Protein AF-0000000078791418 (afdb_homodimer)

pLDDT: mean 89.7, std 8.84, range [39.44, 98.06]

InterPro domains:
  IPR001647 DNA-binding HTH domain, TetR-type [PF00440] (14-51)
  IPR001647 DNA-binding HTH domain, TetR-type [PS50977] (7-67)
  IPR009057 Homedomain-like superfamily [SSF46689] (5-74)

Nearest PDB structures (foldseek):
  1zk8-assembly1_B  TM=8.607E-01  e=2.781E-08  Bacillus cereus ATCC 14579
  3vpr-assembly2_C  TM=7.404E-01  e=6.548E-05  Thermus thermophilus HB8
  3vpr-assembly2_D  TM=7.539E-01  e=1.212E-04  Thermus thermophilus HB8
  2np5-assembly1_A  TM=7.814E-01  e=2.757E-03  Rhodococcus jostii RHA1
  5efy-assembly1_A  TM=4.091E-01  e=1.445E-02  Streptomyces coelicolor A3(2)

Structure (mmCIF, N/CA/C/O backbone):
data_AF-0000000078791418-model_v1
#
loop_
_entity.id
_entity.type
_entity.pdbx_description
1 polymer 'Transcriptional regulator, TetR family'
#
loop_
_atom_site.group_PDB
_atom_site.id
_atom_site.type_symbol
_atom_site.label_atom_id
_atom_site.label_alt_id
_atom_site.label_comp_id
_atom_site.label_asym_id
_atom_site.label_entity_id
_atom_site.label_seq_id
_atom_site.pdbx_PDB_ins_code
_atom_site.Cartn_x
_atom_site.Cartn_y
_atom_site.Cartn_z
_atom_site.occupancy
_atom_site.B_iso_or_equiv
_atom_site.auth_seq_id
_atom_site.auth_comp_id
_atom_site.auth_asym_id
_atom_site.auth_atom_id
_atom_site.pdbx_PDB_model_num
ATOM 1 N N . MET A 1 1 ? 33.281 25.406 5.227 1 39.44 1 MET A N 1
ATOM 2 C CA . MET A 1 1 ? 32.781 25.219 6.586 1 39.44 1 MET A CA 1
ATOM 3 C C . MET A 1 1 ? 31.297 24.875 6.582 1 39.44 1 MET A C 1
ATOM 5 O O . MET A 1 1 ? 30.766 24.375 7.574 1 39.44 1 MET A O 1
ATOM 9 N N . THR A 1 2 ? 30.5 25.469 5.555 1 49.88 2 THR A N 1
ATOM 10 C CA . THR A 1 2 ? 29.047 25.562 5.438 1 49.88 2 THR A CA 1
ATOM 11 C C . THR A 1 2 ? 28.453 24.219 5.035 1 49.88 2 THR A C 1
ATOM 13 O O . THR A 1 2 ? 27.359 23.844 5.484 1 49.88 2 THR A O 1
ATOM 16 N N . THR A 1 3 ? 29.281 23.5 4.348 1 51.06 3 THR A N 1
ATOM 17 C CA . THR A 1 3 ? 28.75 22.312 3.703 1 51.06 3 THR A CA 1
ATOM 18 C C . THR A 1 3 ? 28.594 21.172 4.711 1 51.06 3 THR A C 1
ATOM 20 O O . THR A 1 3 ? 27.594 20.438 4.688 1 51.06 3 THR A O 1
ATOM 23 N N . LYS A 1 4 ? 29.688 21.094 5.504 1 53.28 4 LYS A N 1
ATOM 24 C CA . LYS A 1 4 ? 29.703 19.984 6.457 1 53.28 4 LYS A CA 1
ATOM 25 C C . LYS A 1 4 ? 28.688 20.219 7.574 1 53.28 4 LYS A C 1
ATOM 27 O O . LYS A 1 4 ? 27.969 19.281 7.965 1 53.28 4 LYS A O 1
ATOM 32 N N . HIS A 1 5 ? 28.656 21.453 8.094 1 53.84 5 HIS A N 1
ATOM 33 C CA . HIS A 1 5 ? 27.734 21.766 9.172 1 53.84 5 HIS A CA 1
ATOM 34 C C . HIS A 1 5 ? 26.281 21.625 8.719 1 53.84 5 HIS A C 1
ATOM 36 O O . HIS A 1 5 ? 25.453 21.094 9.453 1 53.84 5 HIS A O 1
ATOM 42 N N . GLN A 1 6 ? 26.141 21.969 7.41 1 62.97 6 GLN A N 1
ATOM 43 C CA . GLN A 1 6 ? 24.797 21.875 6.852 1 62.97 6 GLN A CA 1
ATOM 44 C C . GLN A 1 6 ? 24.328 20.422 6.742 1 62.97 6 GLN A C 1
ATOM 46 O O . GLN A 1 6 ? 23.188 20.109 7.043 1 62.97 6 GLN A O 1
ATOM 51 N N . ILE A 1 7 ? 25.297 19.625 6.465 1 65.62 7 ILE A N 1
ATOM 52 C CA . ILE A 1 7 ? 24.984 18.219 6.266 1 65.62 7 ILE A CA 1
ATOM 53 C C . ILE A 1 7 ? 24.688 17.562 7.613 1 65.62 7 ILE A C 1
ATOM 55 O O . ILE A 1 7 ? 23.75 16.766 7.742 1 65.62 7 ILE A O 1
ATOM 59 N N . LEU A 1 8 ? 25.484 17.953 8.492 1 68.31 8 LEU A N 1
ATOM 60 C CA . LEU A 1 8 ? 25.281 17.422 9.836 1 68.31 8 LEU A CA 1
ATOM 61 C C . LEU A 1 8 ? 23.922 17.844 10.383 1 68.31 8 LEU A C 1
ATOM 63 O O . LEU A 1 8 ? 23.203 17.031 10.969 1 68.31 8 LEU A O 1
ATOM 67 N N . HIS A 1 9 ? 23.562 19 9.898 1 83.12 9 HIS A N 1
ATOM 68 C CA . HIS A 1 9 ? 22.297 19.516 10.422 1 83.12 9 HIS A CA 1
ATOM 69 C C . HIS A 1 9 ? 21.109 18.906 9.68 1 83.12 9 HIS A C 1
ATOM 71 O O . HIS A 1 9 ? 20.094 18.578 10.289 1 83.12 9 HIS A O 1
ATOM 77 N N . ARG A 1 10 ? 21.422 18.672 8.445 1 90.62 10 ARG A N 1
ATOM 78 C CA . ARG A 1 10 ? 20.359 18.016 7.695 1 90.62 10 ARG A CA 1
ATOM 79 C C . ARG A 1 10 ? 20.078 16.625 8.25 1 90.62 10 ARG A C 1
ATOM 81 O O . ARG A 1 10 ? 18.922 16.219 8.375 1 90.62 10 ARG A O 1
ATOM 88 N N . GLU A 1 11 ? 21.156 16.031 8.625 1 93.19 11 GLU A N 1
ATOM 89 C CA . GLU A 1 11 ? 21.047 14.672 9.172 1 93.19 11 GLU A CA 1
ATOM 90 C C . GLU A 1 11 ? 20.312 14.68 10.508 1 93.19 11 GLU A C 1
ATOM 92 O O . GLU A 1 11 ? 19.578 13.734 10.828 1 93.19 11 GLU A O 1
ATOM 97 N N . ILE A 1 12 ? 20.516 15.688 11.203 1 93.44 12 ILE A N 1
ATOM 98 C CA . ILE A 1 12 ? 19.828 15.82 12.484 1 93.44 12 ILE A CA 1
ATOM 99 C C . ILE A 1 12 ? 18.328 15.992 12.266 1 93.44 12 ILE A C 1
ATOM 101 O O . ILE A 1 12 ? 17.516 15.383 12.969 1 93.44 12 ILE A O 1
ATOM 105 N N . VAL A 1 13 ? 18.016 16.766 11.297 1 94.44 13 VAL A N 1
ATOM 106 C CA . VAL A 1 13 ? 16.625 16.984 10.945 1 94.44 13 VAL A CA 1
ATOM 107 C C . VAL A 1 13 ? 16 15.68 10.461 1 94.44 13 VAL A C 1
ATOM 109 O O . VAL A 1 13 ? 14.883 15.328 10.859 1 94.44 13 VAL A O 1
ATOM 112 N N . LEU A 1 14 ? 16.734 14.969 9.695 1 95.06 14 LEU A N 1
ATOM 113 C CA . LEU A 1 14 ? 16.25 13.711 9.148 1 95.06 14 LEU A CA 1
ATOM 114 C C . LEU A 1 14 ? 16.047 12.68 10.258 1 95.06 14 LEU A C 1
ATOM 116 O O . LEU A 1 14 ? 15.094 11.906 10.234 1 95.06 14 LEU A O 1
ATOM 120 N N . ASP A 1 15 ? 16.953 12.703 11.188 1 95.44 15 ASP A N 1
ATOM 121 C CA . ASP A 1 15 ? 16.844 11.789 12.328 1 95.44 15 ASP A CA 1
ATOM 122 C C . ASP A 1 15 ? 15.57 12.078 13.133 1 95.44 15 ASP A C 1
ATOM 124 O O . ASP A 1 15 ? 14.875 11.156 13.555 1 95.44 15 ASP A O 1
ATOM 128 N N . ALA A 1 16 ? 15.328 13.297 13.32 1 95.25 16 ALA A N 1
ATOM 129 C CA . ALA A 1 16 ? 14.109 13.695 14.016 1 95.25 16 ALA A CA 1
ATOM 130 C C . ALA A 1 16 ? 12.867 13.297 13.227 1 95.25 16 ALA A C 1
ATOM 132 O O . ALA A 1 16 ? 11.883 12.828 13.805 1 95.25 16 ALA A O 1
ATOM 133 N N . ALA A 1 17 ? 12.945 13.523 11.914 1 95.88 17 ALA A N 1
ATOM 134 C CA . ALA A 1 17 ? 11.836 13.148 11.047 1 95.88 17 ALA A CA 1
ATOM 135 C C . ALA A 1 17 ? 11.562 11.648 11.125 1 95.88 17 ALA A C 1
ATOM 137 O O . ALA A 1 17 ? 10.414 11.227 11.242 1 95.88 17 ALA A O 1
ATOM 138 N N . ARG A 1 18 ? 12.586 10.859 11.078 1 94.38 18 ARG A N 1
ATOM 139 C CA . ARG A 1 18 ? 12.469 9.414 11.18 1 94.38 18 ARG A CA 1
ATOM 140 C C . ARG A 1 18 ? 11.797 9.008 12.492 1 94.38 18 ARG A C 1
ATOM 142 O O . ARG A 1 18 ? 10.938 8.125 12.508 1 94.38 18 ARG A O 1
ATOM 149 N N . THR A 1 19 ? 12.211 9.633 13.531 1 93.56 19 THR A N 1
ATOM 150 C CA . THR A 1 19 ? 11.656 9.344 14.852 1 93.56 19 THR A CA 1
ATOM 151 C C . THR A 1 19 ? 10.164 9.641 14.898 1 93.56 19 THR A C 1
ATOM 153 O O . THR A 1 19 ? 9.375 8.836 15.398 1 93.56 19 THR A O 1
ATOM 156 N N . ILE A 1 20 ? 9.805 10.758 14.352 1 93.81 20 ILE A N 1
ATOM 157 C CA . ILE A 1 20 ? 8.406 11.164 14.344 1 93.81 20 ILE A CA 1
ATOM 158 C C . ILE A 1 20 ? 7.578 10.156 13.547 1 93.81 20 ILE A C 1
ATOM 160 O O . ILE A 1 20 ? 6.535 9.688 14.008 1 93.81 20 ILE A O 1
ATOM 164 N N . VAL A 1 21 ? 8.07 9.766 12.398 1 91.38 21 VAL A N 1
ATOM 165 C CA . VAL A 1 21 ? 7.328 8.867 11.531 1 91.38 21 VAL A CA 1
ATOM 166 C C . VAL A 1 21 ? 7.246 7.477 12.156 1 91.38 21 VAL A C 1
ATOM 168 O O . VAL A 1 21 ? 6.195 6.836 12.133 1 91.38 21 VAL A O 1
ATOM 171 N N . ALA A 1 22 ? 8.336 7.086 12.758 1 88.5 22 ALA A N 1
ATOM 172 C CA . ALA A 1 22 ? 8.375 5.766 13.375 1 88.5 22 ALA A CA 1
ATOM 173 C C . ALA A 1 22 ? 7.41 5.676 14.555 1 88.5 22 ALA A C 1
ATOM 175 O O . ALA A 1 22 ? 6.777 4.641 14.766 1 88.5 22 ALA A O 1
ATOM 176 N N . GLN A 1 23 ? 7.199 6.762 15.25 1 87.06 23 GLN A N 1
ATOM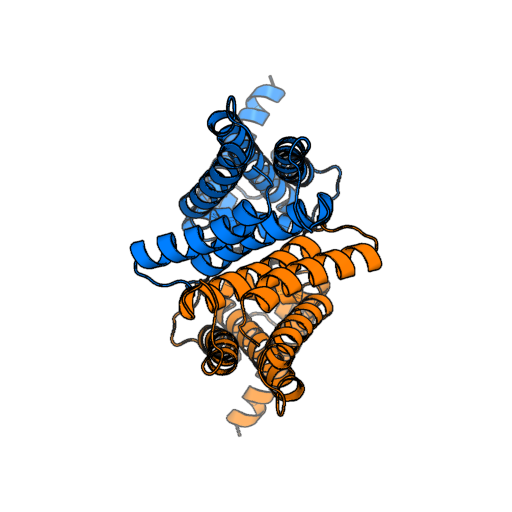 177 C CA . GLN A 1 23 ? 6.414 6.75 16.484 1 87.06 23 GLN A CA 1
ATOM 178 C C . GLN A 1 23 ? 4.953 7.102 16.203 1 87.06 23 GLN A C 1
ATOM 180 O O . GLN A 1 23 ? 4.043 6.473 16.75 1 87.06 23 GLN A O 1
ATOM 185 N N . ASP A 1 24 ? 4.793 8.125 15.281 1 84.19 24 ASP A N 1
ATOM 186 C CA . ASP A 1 24 ? 3.459 8.711 15.18 1 84.19 24 ASP A CA 1
ATOM 187 C C . ASP A 1 24 ? 2.889 8.523 13.773 1 84.19 24 ASP A C 1
ATOM 189 O O . ASP A 1 24 ? 1.695 8.734 13.547 1 84.19 24 ASP A O 1
ATOM 193 N N . GLY A 1 25 ? 3.701 8.094 12.906 1 83.25 25 GLY A N 1
ATOM 194 C CA . GLY A 1 25 ? 3.258 7.953 11.531 1 83.25 25 GLY A CA 1
ATOM 195 C C . GLY A 1 25 ? 3.598 9.156 10.672 1 83.25 25 GLY A C 1
ATOM 196 O O . GLY A 1 25 ? 3.936 10.219 11.188 1 83.25 25 GLY A O 1
ATOM 197 N N . ILE A 1 26 ? 3.494 9.008 9.438 1 85.25 26 ILE A N 1
ATOM 198 C CA . ILE A 1 26 ? 3.973 9.992 8.477 1 85.25 26 ILE A CA 1
ATOM 199 C C . ILE A 1 26 ? 3.064 11.219 8.492 1 85.25 26 ILE A C 1
ATOM 201 O O . ILE A 1 26 ? 3.498 12.328 8.164 1 85.25 26 ILE A O 1
ATOM 205 N N . ARG A 1 27 ? 1.812 11.086 8.812 1 82.31 27 ARG A N 1
ATOM 206 C CA . ARG A 1 27 ? 0.869 12.195 8.82 1 82.31 27 ARG A CA 1
ATOM 207 C C . ARG A 1 27 ? 1.271 13.25 9.852 1 82.31 27 ARG A C 1
ATOM 209 O O . ARG A 1 27 ? 1.005 14.438 9.672 1 82.31 27 ARG A O 1
ATOM 216 N N . ASP A 1 28 ? 1.931 12.82 10.836 1 86.69 28 ASP A N 1
ATOM 217 C CA . ASP A 1 28 ? 2.309 13.719 11.922 1 86.69 28 ASP A CA 1
ATOM 218 C C . ASP A 1 28 ? 3.621 14.438 11.609 1 86.69 28 ASP A C 1
ATOM 220 O O . ASP A 1 28 ? 4.059 15.305 12.367 1 86.69 28 ASP A O 1
ATOM 224 N N . LEU A 1 29 ? 4.203 14.039 10.531 1 91.06 29 LEU A N 1
ATOM 225 C CA . LEU A 1 29 ? 5.43 14.711 10.125 1 91.06 29 LEU A CA 1
ATOM 226 C C . LEU A 1 29 ? 5.117 16.062 9.469 1 91.06 29 LEU A C 1
ATOM 228 O O . LEU A 1 29 ? 4.723 16.109 8.305 1 91.06 29 LEU A O 1
ATOM 232 N N . THR A 1 30 ? 5.27 17.156 10.227 1 89.06 30 THR A N 1
ATOM 233 C CA . THR A 1 30 ? 5.137 18.531 9.758 1 89.06 30 THR A CA 1
ATOM 234 C C . THR A 1 30 ? 6.328 19.375 10.219 1 89.06 30 THR A C 1
ATOM 236 O O . THR A 1 30 ? 7.078 18.969 11.109 1 89.06 30 THR A O 1
ATOM 239 N N . PHE A 1 31 ? 6.465 20.469 9.555 1 90 31 PHE A N 1
ATOM 240 C CA . PHE A 1 31 ? 7.543 21.344 10.008 1 90 31 PHE A CA 1
ATOM 241 C C . PHE A 1 31 ? 7.305 21.781 11.445 1 90 31 PHE A C 1
ATOM 243 O O . PHE A 1 31 ? 8.258 21.969 12.211 1 90 31 PHE A O 1
ATOM 250 N N . GLN A 1 32 ? 6.062 21.875 11.789 1 90.25 32 GLN A N 1
ATOM 251 C CA . GLN A 1 32 ? 5.734 22.266 13.164 1 90.25 32 GLN A CA 1
ATOM 252 C C . GLN A 1 32 ? 6.176 21.188 14.148 1 90.25 32 GLN A C 1
ATOM 254 O O . GLN A 1 32 ? 6.84 21.484 15.141 1 90.25 32 GLN A O 1
ATOM 259 N N . THR A 1 33 ? 5.805 19.938 13.891 1 92.88 33 THR A N 1
ATOM 260 C CA . THR A 1 33 ? 6.164 18.859 14.797 1 92.88 33 THR A CA 1
ATOM 261 C C . THR A 1 33 ? 7.672 18.609 14.781 1 92.88 33 THR A C 1
ATOM 263 O O . THR A 1 33 ? 8.258 18.25 15.805 1 92.88 33 THR A O 1
ATOM 266 N N . LEU A 1 34 ? 8.281 18.797 13.648 1 94.44 34 LEU A N 1
ATOM 267 C CA . LEU A 1 34 ? 9.727 18.672 13.531 1 94.44 34 LEU A CA 1
ATOM 268 C C . LEU A 1 34 ? 10.445 19.703 14.383 1 94.44 34 LEU A C 1
ATOM 270 O O . LEU A 1 34 ? 11.398 19.391 15.102 1 94.44 34 LEU A O 1
ATOM 274 N N . ALA A 1 35 ? 9.984 20.938 14.273 1 94.12 35 ALA A N 1
ATOM 275 C CA . ALA A 1 35 ? 10.57 22.031 15.07 1 94.12 35 ALA A CA 1
ATOM 276 C C . ALA A 1 35 ? 10.43 21.75 16.562 1 94.12 35 ALA A C 1
ATOM 278 O O . ALA A 1 35 ? 11.375 21.953 17.328 1 94.12 35 ALA A O 1
ATOM 279 N N . LYS A 1 36 ? 9.32 21.281 16.922 1 93.88 36 LYS A N 1
ATOM 280 C CA . LYS A 1 36 ? 9.062 20.938 18.312 1 93.88 36 LYS A CA 1
ATOM 281 C C . LYS A 1 36 ? 10 19.828 18.797 1 93.88 36 LYS A C 1
ATOM 283 O O . LYS A 1 36 ? 10.594 19.938 19.875 1 93.88 36 LYS A O 1
ATOM 288 N N . GLU A 1 37 ? 10.141 18.828 17.984 1 93.06 37 GLU A N 1
ATOM 289 C CA . GLU A 1 37 ? 11.008 17.703 18.328 1 93.06 37 GLU A CA 1
ATOM 290 C C . GLU A 1 37 ? 12.461 18.156 18.469 1 93.06 37 GLU A C 1
ATOM 292 O O . GLU A 1 37 ? 13.188 17.641 19.328 1 93.06 37 GLU A O 1
ATOM 297 N N . LEU A 1 38 ? 12.875 19.109 17.672 1 93.81 38 LEU A N 1
ATOM 298 C CA . LEU A 1 38 ? 14.25 19.578 17.641 1 93.81 38 LEU A CA 1
ATOM 299 C C . LEU A 1 38 ? 14.43 20.766 18.594 1 93.81 38 LEU A C 1
ATOM 301 O O . LEU A 1 38 ? 15.555 21.219 18.812 1 93.81 38 LEU A O 1
ATOM 305 N N . ASN A 1 39 ? 13.352 21.203 19.125 1 93.81 39 ASN A N 1
ATOM 306 C CA . ASN A 1 39 ? 13.367 22.375 20 1 93.81 39 ASN A CA 1
ATOM 307 C C . ASN A 1 39 ? 13.984 23.578 19.312 1 93.81 39 ASN A C 1
ATOM 309 O O . ASN A 1 39 ? 14.906 24.203 19.844 1 93.81 39 ASN A O 1
ATOM 313 N N . ILE A 1 40 ? 13.492 23.859 18.109 1 91.44 40 ILE A N 1
ATOM 314 C CA . ILE A 1 40 ? 13.922 25.031 17.344 1 91.44 40 ILE A CA 1
ATOM 315 C C . ILE A 1 40 ? 12.703 25.734 16.75 1 91.44 40 ILE A C 1
ATOM 317 O O . ILE A 1 40 ? 11.586 25.203 16.812 1 91.44 40 ILE A O 1
ATOM 321 N N . CYS A 1 41 ? 12.992 26.906 16.203 1 89.06 41 CYS A N 1
ATOM 322 C CA . CYS A 1 41 ? 11.93 27.609 15.492 1 89.06 41 CYS A CA 1
ATOM 323 C C . CYS A 1 41 ? 11.688 26.984 14.125 1 89.06 41 CYS A C 1
ATOM 325 O O . CYS A 1 41 ? 12.633 26.609 13.43 1 89.06 41 CYS A O 1
ATOM 327 N N . SER A 1 42 ? 10.406 26.906 13.664 1 87.06 42 SER A N 1
ATOM 328 C CA . SER A 1 42 ? 10.039 26.266 12.414 1 87.06 42 SER A CA 1
ATOM 329 C C . SER A 1 42 ? 10.742 26.906 11.227 1 87.06 42 SER A C 1
ATOM 331 O O . SER A 1 42 ? 11.102 26.219 10.266 1 87.06 42 SER A O 1
ATOM 333 N N . GLN A 1 43 ? 11.008 28.172 11.312 1 87.31 43 GLN A N 1
ATOM 334 C CA . GLN A 1 43 ? 11.656 28.906 10.219 1 87.31 43 GLN A CA 1
ATOM 335 C C . GLN A 1 43 ? 13.078 28.406 9.992 1 87.31 43 GLN A C 1
ATOM 337 O O . GLN A 1 43 ? 13.57 28.422 8.859 1 87.31 43 GLN A O 1
ATOM 342 N N . SER A 1 44 ? 13.695 27.906 11.047 1 88.5 44 SER A N 1
ATOM 343 C CA . SER A 1 44 ? 15.07 27.422 10.945 1 88.5 44 SER A CA 1
ATOM 344 C C . SER A 1 44 ? 15.148 26.156 10.094 1 88.5 44 SER A C 1
ATOM 346 O O . SER A 1 44 ? 16.188 25.875 9.5 1 88.5 44 SER A O 1
ATOM 348 N N . LEU A 1 45 ? 14.062 25.469 10.062 1 91 45 LEU A N 1
ATOM 349 C CA . LEU A 1 45 ? 14.047 24.219 9.328 1 91 45 LEU A CA 1
ATOM 350 C C . LEU A 1 45 ? 14.234 24.453 7.832 1 91 45 LEU A C 1
ATOM 352 O O . LEU A 1 45 ? 14.812 23.625 7.129 1 91 45 LEU A O 1
ATOM 356 N N . TYR A 1 46 ? 13.836 25.625 7.426 1 89.44 46 TYR A N 1
ATOM 357 C CA . TYR A 1 46 ? 13.883 25.953 6.008 1 89.44 46 TYR A CA 1
ATOM 358 C C . TYR A 1 46 ? 15.328 26.125 5.539 1 89.44 46 TYR A C 1
ATOM 360 O O . TYR A 1 46 ? 15.602 26.094 4.336 1 89.44 46 TYR A O 1
ATOM 368 N N . ASN A 1 47 ? 16.266 26.234 6.465 1 89.75 47 ASN A N 1
ATOM 369 C CA . ASN A 1 47 ? 17.688 26.297 6.141 1 89.75 47 ASN A CA 1
ATOM 370 C C . ASN A 1 47 ? 18.219 24.922 5.707 1 89.75 47 ASN A C 1
ATOM 372 O O . ASN A 1 47 ? 19.25 24.844 5.051 1 89.75 47 ASN A O 1
ATOM 376 N N . TYR A 1 48 ? 17.469 23.953 6.082 1 91.31 48 TYR A N 1
ATOM 377 C CA . TYR A 1 48 ? 17.953 22.594 5.832 1 91.31 48 TYR A CA 1
ATOM 378 C C . TYR A 1 48 ? 17.094 21.891 4.773 1 91.31 48 TYR A C 1
ATOM 380 O O . TYR A 1 48 ? 17.609 21.109 3.973 1 91.31 48 TYR A O 1
ATOM 388 N N . PHE A 1 49 ? 15.812 22.141 4.828 1 94.62 49 PHE A N 1
ATOM 389 C CA . PHE A 1 49 ? 14.883 21.609 3.84 1 94.62 49 PHE A CA 1
ATOM 390 C C . PHE A 1 49 ? 13.938 22.703 3.344 1 94.62 49 PHE A C 1
ATOM 392 O O . PHE A 1 49 ? 13.352 23.422 4.145 1 94.62 49 PHE A O 1
ATOM 399 N N . PRO A 1 50 ? 13.828 22.781 2.035 1 93.31 50 PRO A N 1
ATOM 400 C CA . PRO A 1 50 ? 12.984 23.828 1.482 1 93.31 50 PRO A CA 1
ATOM 401 C C . PRO A 1 50 ? 11.5 23.641 1.797 1 93.31 50 PRO A C 1
ATOM 403 O O . PRO A 1 50 ? 10.727 24.594 1.784 1 93.31 50 PRO A O 1
ATOM 406 N N . ASN A 1 51 ? 11.062 22.375 1.993 1 92 51 ASN A N 1
ATOM 407 C CA . ASN A 1 51 ? 9.672 22.031 2.271 1 92 51 ASN A CA 1
ATOM 408 C C . ASN A 1 51 ? 9.547 20.625 2.834 1 92 51 ASN A C 1
ATOM 410 O O . ASN A 1 51 ? 10.531 19.875 2.879 1 92 51 ASN A O 1
ATOM 414 N N . LEU A 1 52 ? 8.398 20.312 3.225 1 91.19 52 LEU A N 1
ATOM 415 C CA . LEU A 1 52 ? 8.133 19.016 3.844 1 91.19 52 LEU A CA 1
ATOM 416 C C . LEU A 1 52 ? 8.312 17.891 2.838 1 91.19 52 LEU A C 1
ATOM 418 O O . LEU A 1 52 ? 8.906 16.859 3.158 1 91.19 52 LEU A O 1
ATOM 422 N N . PRO A 1 53 ? 7.906 18 1.574 1 92.69 53 PRO A N 1
ATOM 423 C CA . PRO A 1 53 ? 8.148 16.953 0.587 1 92.69 53 PRO A CA 1
ATOM 424 C C . PRO A 1 53 ? 9.633 16.609 0.44 1 92.69 53 PRO A C 1
ATOM 426 O O . PRO A 1 53 ? 9.984 15.445 0.225 1 92.69 53 PRO A O 1
ATOM 429 N N . ALA A 1 54 ? 10.43 17.562 0.617 1 95.44 54 ALA A N 1
ATOM 430 C CA . ALA A 1 54 ? 11.867 17.297 0.527 1 95.44 54 ALA A CA 1
ATOM 431 C C . ALA A 1 54 ? 12.336 16.422 1.682 1 95.44 54 ALA A C 1
ATOM 433 O O . ALA A 1 54 ? 13.242 15.602 1.516 1 95.44 54 ALA A O 1
ATOM 434 N N . VAL A 1 55 ? 11.742 16.609 2.838 1 95.44 55 VAL A N 1
ATOM 435 C CA . VAL A 1 55 ? 12.055 15.758 3.982 1 95.44 55 VAL A CA 1
ATOM 436 C C . VAL A 1 55 ? 11.586 14.328 3.709 1 95.44 55 VAL A C 1
ATOM 438 O O . VAL A 1 55 ? 12.336 13.375 3.938 1 95.44 55 VAL A O 1
ATOM 441 N N . ILE A 1 56 ? 10.438 14.18 3.168 1 94.5 56 ILE A N 1
ATOM 442 C CA . ILE A 1 56 ? 9.859 12.883 2.854 1 94.5 56 ILE A CA 1
ATOM 443 C C . ILE A 1 56 ? 10.711 12.18 1.797 1 94.5 56 ILE A C 1
ATOM 445 O O . ILE A 1 56 ? 11 10.984 1.913 1 94.5 56 ILE A O 1
ATOM 449 N N . GLU A 1 57 ? 11.086 12.945 0.826 1 96.38 57 GLU A N 1
ATOM 450 C CA . GLU A 1 57 ? 11.93 12.391 -0.224 1 96.38 57 GLU A CA 1
ATOM 451 C C . GLU A 1 57 ? 13.234 11.844 0.352 1 96.38 57 GLU A C 1
ATOM 453 O O . GLU A 1 57 ? 13.68 10.758 -0.026 1 96.38 57 GLU A O 1
ATOM 458 N N . ALA A 1 58 ? 13.781 12.609 1.247 1 96.62 58 ALA A N 1
ATOM 459 C CA . ALA A 1 58 ? 15.047 12.203 1.855 1 96.62 58 ALA A CA 1
ATOM 460 C C . ALA A 1 58 ? 14.867 10.938 2.695 1 96.62 58 ALA A C 1
ATOM 462 O O . ALA A 1 58 ? 15.68 10.016 2.625 1 96.62 58 ALA A O 1
ATOM 463 N N . LEU A 1 59 ? 13.828 10.875 3.449 1 96.06 59 LEU A N 1
ATOM 464 C CA . LEU A 1 59 ? 13.523 9.688 4.238 1 96.06 59 LEU A CA 1
ATOM 465 C C . LEU A 1 59 ? 13.312 8.477 3.338 1 96.06 59 LEU A C 1
ATOM 467 O O . LEU A 1 59 ? 13.844 7.398 3.607 1 96.06 59 LEU A O 1
ATOM 471 N N . GLY A 1 60 ? 12.492 8.688 2.346 1 95.94 60 GLY A N 1
ATOM 472 C CA . GLY A 1 60 ? 12.242 7.605 1.402 1 95.94 60 GLY A CA 1
ATOM 473 C C . GLY A 1 60 ? 13.492 7.117 0.701 1 95.94 60 GLY A C 1
ATOM 474 O O . GLY A 1 60 ? 13.688 5.914 0.525 1 95.94 60 GLY A O 1
ATOM 475 N N . THR A 1 61 ? 14.344 8.078 0.315 1 97.44 61 THR A N 1
ATOM 476 C CA . THR A 1 61 ? 15.609 7.746 -0.324 1 97.44 61 THR A CA 1
ATOM 477 C C . THR A 1 61 ? 16.453 6.859 0.585 1 97.44 61 THR A C 1
ATOM 479 O O . THR A 1 61 ? 16.969 5.824 0.153 1 97.44 61 THR A O 1
ATOM 482 N N . GLU A 1 62 ? 16.547 7.262 1.771 1 96 62 GLU A N 1
ATOM 483 C CA . GLU A 1 62 ? 17.312 6.48 2.736 1 96 62 GLU A CA 1
ATOM 484 C C . GLU A 1 62 ? 16.688 5.105 2.953 1 96 62 GLU A C 1
ATOM 486 O O . GLU A 1 62 ? 17.391 4.102 3.043 1 96 62 GLU A O 1
ATOM 491 N N . PHE A 1 63 ? 15.422 5.043 3.107 1 95.5 63 PHE A N 1
ATOM 492 C CA . PHE A 1 63 ? 14.68 3.801 3.311 1 95.5 63 PHE A CA 1
ATOM 493 C C . PHE A 1 63 ? 14.984 2.803 2.199 1 95.5 63 PHE A C 1
ATOM 495 O O . PHE A 1 63 ? 15.344 1.653 2.473 1 95.5 63 PHE A O 1
ATOM 502 N N . MET A 1 64 ? 14.914 3.24 0.988 1 96.81 64 MET A N 1
ATOM 503 C CA . MET A 1 64 ? 15.117 2.357 -0.157 1 96.81 64 MET A CA 1
ATOM 504 C C . MET A 1 64 ? 16.594 2 -0.316 1 96.81 64 MET A C 1
ATOM 506 O O . MET A 1 64 ? 16.922 0.884 -0.719 1 96.81 64 MET A O 1
ATOM 510 N N . HIS A 1 65 ? 17.438 2.965 -0.067 1 97.06 65 HIS A N 1
ATOM 511 C CA . HIS A 1 65 ? 18.859 2.689 -0.124 1 97.06 65 HIS A CA 1
ATOM 512 C C . HIS A 1 65 ? 19.25 1.608 0.879 1 97.06 65 HIS A C 1
ATOM 514 O O . HIS A 1 65 ? 20 0.688 0.544 1 97.06 65 HIS A O 1
ATOM 520 N N . ASN A 1 66 ? 18.766 1.76 2.074 1 96.81 66 ASN A N 1
ATOM 521 C CA . ASN A 1 66 ? 19.062 0.767 3.104 1 96.81 66 ASN A CA 1
ATOM 522 C C . ASN A 1 66 ? 18.516 -0.606 2.729 1 96.81 66 ASN A C 1
ATOM 524 O O . ASN A 1 66 ? 19.172 -1.623 2.93 1 96.81 66 ASN A O 1
ATOM 528 N N . LEU A 1 67 ? 17.312 -0.671 2.209 1 97.31 67 LEU A N 1
ATOM 529 C CA . LEU A 1 67 ? 16.766 -1.932 1.729 1 97.31 67 LEU A CA 1
ATOM 530 C C . LEU A 1 67 ? 17.641 -2.535 0.641 1 97.31 67 LEU A C 1
ATOM 532 O O . LEU A 1 67 ? 17.969 -3.727 0.683 1 97.31 67 LEU A O 1
ATOM 536 N N . TYR A 1 68 ? 18.031 -1.706 -0.304 1 98 68 TYR A N 1
ATOM 537 C CA . TYR A 1 68 ? 18.875 -2.172 -1.399 1 98 68 TYR A CA 1
ATOM 538 C C . TYR A 1 68 ? 20.172 -2.777 -0.872 1 98 68 TYR A C 1
ATOM 540 O O . TYR A 1 68 ? 20.578 -3.854 -1.312 1 98 68 TYR A O 1
ATOM 548 N N . GLN A 1 69 ? 20.75 -2.096 0.083 1 97.88 69 GLN A N 1
ATOM 549 C CA . GLN A 1 69 ? 22 -2.574 0.655 1 97.88 69 GLN A CA 1
ATOM 550 C C . GLN A 1 69 ? 21.812 -3.912 1.364 1 97.88 69 GLN A C 1
ATOM 552 O O . GLN A 1 69 ? 22.625 -4.82 1.222 1 97.88 69 GLN A O 1
ATOM 557 N N . GLU A 1 70 ? 20.781 -4.004 2.082 1 97.62 70 GLU A N 1
ATOM 558 C CA . GLU A 1 70 ? 20.5 -5.27 2.756 1 97.62 70 GLU A CA 1
ATOM 559 C C . GLU A 1 70 ? 20.266 -6.391 1.749 1 97.62 70 GLU A C 1
ATOM 561 O O . GLU A 1 70 ? 20.719 -7.523 1.954 1 97.62 70 GLU A O 1
ATOM 566 N N . LEU A 1 71 ? 19.578 -6.09 0.694 1 98.06 71 LEU A N 1
ATOM 567 C CA . LEU A 1 71 ? 19.312 -7.082 -0.343 1 98.06 71 LEU A CA 1
ATOM 568 C C . LEU A 1 71 ? 20.609 -7.566 -0.972 1 98.06 71 LEU A C 1
ATOM 570 O O . LEU A 1 71 ? 20.859 -8.773 -1.067 1 98.06 71 LEU A O 1
ATOM 574 N N . ILE A 1 72 ? 21.453 -6.625 -1.355 1 97.06 72 ILE A N 1
ATOM 575 C CA . ILE A 1 72 ? 22.703 -6.965 -2.016 1 97.06 72 ILE A CA 1
ATOM 576 C C . ILE A 1 72 ? 23.531 -7.859 -1.104 1 97.06 72 ILE A C 1
ATOM 578 O O . ILE A 1 72 ? 24.172 -8.812 -1.567 1 97.06 72 ILE A O 1
ATOM 582 N N . GLU A 1 73 ? 23.562 -7.551 0.105 1 96.88 73 GLU A N 1
ATOM 583 C CA . GLU A 1 73 ? 24.359 -8.312 1.068 1 96.88 73 GLU A CA 1
ATOM 584 C C . GLU A 1 73 ? 23.828 -9.742 1.203 1 96.88 73 GLU A C 1
ATOM 586 O O . GLU A 1 73 ? 24.609 -10.664 1.481 1 96.88 73 GLU A O 1
ATOM 591 N N . ASN A 1 74 ? 22.547 -9.922 1.012 1 96.69 74 ASN A N 1
ATOM 592 C CA . ASN A 1 74 ? 21.953 -11.219 1.307 1 96.69 74 ASN A CA 1
ATOM 593 C C . ASN A 1 74 ? 21.75 -12.047 0.04 1 96.69 74 ASN A C 1
ATOM 595 O O . ASN A 1 74 ? 21.547 -13.258 0.111 1 96.69 74 ASN A O 1
ATOM 599 N N . VAL A 1 75 ? 21.781 -11.414 -1.115 1 95.25 75 VAL A N 1
ATOM 600 C CA . VAL A 1 75 ? 21.547 -12.172 -2.338 1 95.25 75 VAL A CA 1
ATOM 601 C C . VAL A 1 75 ? 22.875 -12.398 -3.068 1 95.25 75 VAL A C 1
ATOM 603 O O . VAL A 1 75 ? 22.938 -13.148 -4.039 1 95.25 75 VAL A O 1
ATOM 606 N N . SER A 1 76 ? 23.891 -11.711 -2.582 1 92.69 76 SER A N 1
ATOM 607 C CA . SER A 1 76 ? 25.203 -11.859 -3.209 1 92.69 76 SER A CA 1
ATOM 608 C C . SER A 1 76 ? 25.703 -13.297 -3.104 1 92.69 76 SER A C 1
ATOM 610 O O . SER A 1 76 ? 25.672 -13.891 -2.023 1 92.69 76 SER A O 1
ATOM 612 N N . GLY A 1 77 ? 26.109 -13.875 -4.211 1 92.31 77 GLY A N 1
ATOM 613 C CA . GLY A 1 77 ? 26.719 -15.195 -4.215 1 92.31 77 GLY A CA 1
ATOM 614 C C . GLY A 1 77 ? 25.719 -16.312 -4.426 1 92.31 77 GLY A C 1
ATOM 615 O O . GLY A 1 77 ? 26.094 -17.5 -4.441 1 92.31 77 GLY A O 1
ATOM 616 N N . ILE A 1 78 ? 24.453 -16 -4.477 1 93.56 78 ILE A N 1
ATOM 617 C CA . ILE A 1 78 ? 23.453 -17.031 -4.746 1 93.56 78 ILE A CA 1
ATOM 618 C C . ILE A 1 78 ? 22.688 -16.672 -6.023 1 93.56 78 ILE A C 1
ATOM 620 O O . ILE A 1 78 ? 22.797 -15.562 -6.527 1 93.56 78 ILE A O 1
ATOM 624 N N . SER A 1 79 ? 22.062 -17.734 -6.613 1 91.69 79 SER A N 1
ATOM 625 C CA . SER A 1 79 ? 21.344 -17.562 -7.871 1 91.69 79 SER A CA 1
ATOM 626 C C . SER A 1 79 ? 20.109 -18.438 -7.934 1 91.69 79 SER A C 1
ATOM 628 O O . SER A 1 79 ? 19.859 -19.234 -7.02 1 91.69 79 SER A O 1
ATOM 630 N N . GLY A 1 80 ? 19.312 -18.219 -8.961 1 92.25 80 GLY A N 1
ATOM 631 C CA . GLY A 1 80 ? 18.156 -19.062 -9.188 1 92.25 80 GLY A CA 1
ATOM 632 C C . GLY A 1 80 ? 17.094 -18.922 -8.117 1 92.25 80 GLY A C 1
ATOM 633 O O . GLY A 1 80 ? 16.812 -17.812 -7.652 1 92.25 80 GLY A O 1
ATOM 634 N N . LYS A 1 81 ? 16.469 -19.984 -7.703 1 95.31 81 LYS A N 1
ATOM 635 C CA . LYS A 1 81 ? 15.375 -20.016 -6.738 1 95.31 81 LYS A CA 1
ATOM 636 C C . LYS A 1 81 ? 15.828 -19.484 -5.379 1 95.31 81 LYS A C 1
ATOM 638 O O . LYS A 1 81 ? 15.086 -18.766 -4.711 1 95.31 81 LYS A O 1
ATOM 643 N N . GLU A 1 82 ? 17.047 -19.781 -5.051 1 95.19 82 GLU A N 1
ATOM 644 C CA . GLU A 1 82 ? 17.578 -19.359 -3.756 1 95.19 82 GLU A CA 1
ATOM 645 C C . GLU A 1 82 ? 17.688 -17.844 -3.672 1 95.19 82 GLU A C 1
ATOM 647 O O . GLU A 1 82 ? 17.391 -17.25 -2.637 1 95.19 82 GLU A O 1
ATOM 652 N N . ALA A 1 83 ? 18.141 -17.219 -4.707 1 96.12 83 ALA A N 1
ATOM 653 C CA . ALA A 1 83 ? 18.312 -15.766 -4.734 1 96.12 83 ALA A CA 1
ATOM 654 C C . ALA A 1 83 ? 16.969 -15.062 -4.668 1 96.12 83 ALA A C 1
ATOM 656 O O . ALA A 1 83 ? 16.812 -14.062 -3.961 1 96.12 83 ALA A O 1
ATOM 657 N N . ILE A 1 84 ? 16.016 -15.602 -5.395 1 96.19 84 ILE A N 1
ATOM 658 C CA . ILE A 1 84 ? 14.688 -15.008 -5.449 1 96.19 84 ILE A CA 1
ATOM 659 C C . ILE A 1 84 ? 14 -15.141 -4.09 1 96.19 84 ILE A C 1
ATOM 661 O O . ILE A 1 84 ? 13.367 -14.203 -3.607 1 96.19 84 ILE A O 1
ATOM 665 N N . ARG A 1 85 ? 14.18 -16.312 -3.492 1 96.38 85 ARG A N 1
ATOM 666 C CA . ARG A 1 85 ? 13.656 -16.531 -2.145 1 96.38 85 ARG A CA 1
ATOM 667 C C . ARG A 1 85 ? 14.289 -15.547 -1.157 1 96.38 85 ARG A C 1
ATOM 669 O O . ARG A 1 85 ? 13.586 -14.922 -0.359 1 96.38 85 ARG A O 1
ATOM 676 N N . ALA A 1 86 ? 15.562 -15.43 -1.222 1 96.88 86 ALA A N 1
ATOM 677 C CA . ALA A 1 86 ? 16.266 -14.531 -0.32 1 96.88 86 ALA A CA 1
ATOM 678 C C . ALA A 1 86 ? 15.812 -13.086 -0.513 1 96.88 86 ALA A C 1
ATOM 680 O O . ALA A 1 86 ? 15.617 -12.352 0.46 1 96.88 86 ALA A O 1
ATOM 681 N N . PHE A 1 87 ? 15.656 -12.711 -1.77 1 97.5 87 PHE A N 1
ATOM 682 C CA . PHE A 1 87 ? 15.164 -11.375 -2.078 1 97.5 87 PHE A CA 1
ATOM 683 C C . PHE A 1 87 ? 13.836 -11.109 -1.376 1 97.5 87 PHE A C 1
ATOM 685 O O . PHE A 1 87 ? 13.68 -10.094 -0.689 1 97.5 87 PHE A O 1
ATOM 692 N N . ALA A 1 88 ? 12.922 -12.008 -1.521 1 97.25 88 ALA A N 1
ATOM 693 C CA . ALA A 1 88 ? 11.586 -11.852 -0.954 1 97.25 88 ALA A CA 1
ATOM 694 C C . ALA A 1 88 ? 11.633 -11.812 0.57 1 97.25 88 ALA A C 1
ATOM 696 O O . ALA A 1 88 ? 10.992 -10.969 1.198 1 97.25 88 ALA A O 1
ATOM 697 N N . GLU A 1 89 ? 12.383 -12.664 1.168 1 95.94 89 GLU A N 1
ATOM 698 C CA . GLU A 1 89 ? 12.477 -12.773 2.621 1 95.94 89 GLU A CA 1
ATOM 699 C C . GLU A 1 89 ? 13.102 -11.523 3.23 1 95.94 89 GLU A C 1
ATOM 701 O O . GLU A 1 89 ? 12.609 -10.992 4.23 1 95.94 89 GLU A O 1
ATOM 706 N N . VAL A 1 90 ? 14.148 -11.047 2.639 1 96.69 90 VAL A N 1
ATOM 707 C CA . VAL A 1 90 ? 14.836 -9.859 3.127 1 96.69 90 VAL A CA 1
ATOM 708 C C . VAL A 1 90 ? 13.914 -8.648 3.01 1 96.69 90 VAL A C 1
ATOM 710 O O . VAL A 1 90 ? 13.766 -7.875 3.961 1 96.69 90 VAL A O 1
ATOM 713 N N . ALA A 1 91 ? 13.289 -8.516 1.846 1 95.69 91 ALA A N 1
ATOM 714 C CA . ALA A 1 91 ? 12.383 -7.387 1.643 1 95.69 91 ALA A CA 1
ATOM 715 C C . ALA A 1 91 ? 11.234 -7.426 2.646 1 95.69 91 ALA A C 1
ATOM 717 O O . ALA A 1 91 ? 10.922 -6.414 3.277 1 95.69 91 ALA A O 1
ATOM 718 N N . HIS A 1 92 ? 10.633 -8.602 2.801 1 92.38 92 HIS A N 1
ATOM 719 C CA . HIS A 1 92 ? 9.523 -8.773 3.734 1 92.38 92 HIS A CA 1
ATOM 720 C C . HIS A 1 92 ? 9.945 -8.43 5.16 1 92.38 92 HIS A C 1
ATOM 722 O O . HIS A 1 92 ? 9.258 -7.672 5.848 1 92.38 92 HIS A O 1
ATOM 728 N N . CYS A 1 93 ? 11.047 -8.898 5.602 1 91.06 93 CYS A N 1
ATOM 729 C CA . CYS A 1 93 ? 11.547 -8.672 6.953 1 91.06 93 CYS A CA 1
ATOM 730 C C . CYS A 1 93 ? 11.906 -7.207 7.164 1 91.06 93 CYS A C 1
ATOM 732 O O . CYS A 1 93 ? 11.648 -6.648 8.227 1 91.06 93 CYS A O 1
ATOM 734 N N . TYR A 1 94 ? 12.492 -6.66 6.199 1 93.88 94 TYR A N 1
ATOM 735 C CA . TYR A 1 94 ? 12.883 -5.258 6.293 1 93.88 94 TYR A CA 1
ATOM 736 C C . TYR A 1 94 ? 11.664 -4.371 6.52 1 93.88 94 TYR A C 1
ATOM 738 O O . TYR A 1 94 ? 11.664 -3.523 7.418 1 93.88 94 TYR A O 1
ATOM 746 N N . PHE A 1 95 ? 10.656 -4.539 5.688 1 89.25 95 PHE A N 1
ATOM 747 C CA . PHE A 1 95 ? 9.445 -3.738 5.809 1 89.25 95 PHE A CA 1
ATOM 748 C C . PHE A 1 95 ? 8.766 -3.977 7.152 1 89.25 95 PHE A C 1
ATOM 750 O O . PHE A 1 95 ? 8.273 -3.037 7.777 1 89.25 95 PHE A O 1
ATOM 757 N N . GLU A 1 96 ? 8.766 -5.18 7.625 1 83.69 96 GLU A N 1
ATOM 758 C CA . GLU A 1 96 ? 8.125 -5.52 8.891 1 83.69 96 GLU A CA 1
ATOM 759 C C . GLU A 1 96 ? 8.836 -4.859 10.062 1 83.69 96 GLU A C 1
ATOM 761 O O . GLU A 1 96 ? 8.195 -4.484 11.055 1 83.69 96 GLU A O 1
ATOM 766 N N . ARG A 1 97 ? 10.125 -4.742 9.953 1 85.94 97 ARG A N 1
ATOM 767 C CA . ARG A 1 97 ? 10.93 -4.211 11.047 1 85.94 97 ARG A CA 1
ATOM 768 C C . ARG A 1 97 ? 10.789 -2.697 11.156 1 85.94 97 ARG A C 1
ATOM 770 O O . ARG A 1 97 ? 11.047 -2.115 12.211 1 85.94 97 ARG A O 1
ATOM 777 N N . GLN A 1 98 ? 10.523 -1.955 10.086 1 84.38 98 GLN A N 1
ATOM 778 C CA . GLN A 1 98 ? 10.508 -0.496 10.055 1 84.38 98 GLN A CA 1
ATOM 779 C C . GLN A 1 98 ? 9.234 0.054 10.68 1 84.38 98 GLN A C 1
ATOM 781 O O . GLN A 1 98 ? 9.047 1.27 10.766 1 84.38 98 GLN A O 1
ATOM 786 N N . GLN A 1 99 ? 8.602 -0.708 11.383 1 75.81 99 GLN A N 1
ATOM 787 C CA . GLN A 1 99 ? 7.355 -0.273 12.008 1 75.81 99 GLN A CA 1
ATOM 788 C C . GLN A 1 99 ? 6.551 0.62 11.07 1 75.81 99 GLN A C 1
ATOM 790 O O . GLN A 1 99 ? 6.215 0.213 9.953 1 75.81 99 GLN A O 1
ATOM 795 N N . SER A 1 100 ? 6.328 2.082 11.43 1 77.69 100 SER A N 1
ATOM 796 C CA . SER A 1 100 ? 5.473 2.988 10.664 1 77.69 100 SER A CA 1
ATOM 797 C C . SER A 1 100 ? 6.246 3.654 9.531 1 77.69 100 SER A C 1
ATOM 799 O O . SER A 1 100 ? 5.648 4.246 8.633 1 77.69 100 SER A O 1
ATOM 801 N N . LEU A 1 101 ? 7.531 3.391 9.508 1 82.62 101 LEU A N 1
ATOM 802 C CA . LEU A 1 101 ? 8.328 4.027 8.469 1 82.62 101 LEU A CA 1
ATOM 803 C C . LEU A 1 101 ? 8.031 3.422 7.102 1 82.62 101 LEU A C 1
ATOM 805 O O . LEU A 1 101 ? 8.227 4.07 6.074 1 82.62 101 LEU A O 1
ATOM 809 N N . ASP A 1 102 ? 7.496 2.23 7.086 1 82.5 102 ASP A N 1
ATOM 810 C CA . ASP A 1 102 ? 7.184 1.537 5.84 1 82.5 102 ASP A CA 1
ATOM 811 C C . ASP A 1 102 ? 6.105 2.279 5.055 1 82.5 102 ASP A C 1
ATOM 813 O O . ASP A 1 102 ? 6.016 2.143 3.834 1 82.5 102 ASP A O 1
ATOM 817 N N . GLU A 1 103 ? 5.398 3.17 5.746 1 80.31 103 GLU A N 1
ATOM 818 C CA . GLU A 1 103 ? 4.363 3.967 5.094 1 80.31 103 GLU A CA 1
ATOM 819 C C . GLU A 1 103 ? 4.969 4.898 4.047 1 80.31 103 GLU A C 1
ATOM 821 O O . GLU A 1 103 ? 4.27 5.348 3.135 1 80.31 103 GLU A O 1
ATOM 826 N N . ILE A 1 104 ? 6.258 5.152 4.195 1 86.94 104 ILE A N 1
ATOM 827 C CA . ILE A 1 104 ? 6.934 6.137 3.355 1 86.94 104 ILE A CA 1
ATOM 828 C C . ILE A 1 104 ? 6.863 5.695 1.894 1 86.94 104 ILE A C 1
ATOM 830 O O . ILE A 1 104 ? 6.844 6.531 0.988 1 86.94 104 ILE A O 1
ATOM 834 N N . ILE A 1 105 ? 6.727 4.352 1.661 1 86.06 105 ILE A N 1
ATOM 835 C CA . ILE A 1 105 ? 6.777 3.809 0.307 1 86.06 105 ILE A CA 1
ATOM 836 C C . ILE A 1 105 ? 5.562 4.297 -0.486 1 86.06 105 ILE A C 1
ATOM 838 O O . ILE A 1 105 ? 5.625 4.422 -1.711 1 86.06 105 ILE A O 1
ATOM 842 N N . TYR A 1 106 ? 4.547 4.688 0.171 1 79.88 106 TYR A N 1
ATOM 843 C CA . TYR A 1 106 ? 3.305 5.102 -0.475 1 79.88 106 TYR A CA 1
ATOM 844 C C . TYR A 1 106 ? 3.436 6.504 -1.059 1 79.88 106 TYR A C 1
ATOM 846 O O . TYR A 1 106 ? 2.59 6.938 -1.845 1 79.88 106 TYR A O 1
ATOM 854 N N . PHE A 1 107 ? 4.504 7.18 -0.808 1 84.69 107 PHE A N 1
ATOM 855 C CA . PHE A 1 107 ? 4.66 8.562 -1.257 1 84.69 107 PHE A CA 1
ATOM 856 C C . PHE A 1 107 ? 5.582 8.633 -2.467 1 84.69 107 PHE A C 1
ATOM 858 O O . PHE A 1 107 ? 5.762 9.703 -3.051 1 84.69 107 PHE A O 1
ATOM 865 N N . VAL A 1 108 ? 6.043 7.523 -2.842 1 88.94 108 VAL A N 1
ATOM 866 C CA . VAL A 1 108 ? 7.055 7.512 -3.893 1 88.94 108 VAL A CA 1
ATOM 867 C C . VAL A 1 108 ? 6.469 8.078 -5.184 1 88.94 108 VAL A C 1
ATOM 869 O O . VAL A 1 108 ? 7.164 8.758 -5.941 1 88.94 108 VAL A O 1
ATOM 872 N N . HIS A 1 109 ? 5.242 7.949 -5.402 1 84 109 HIS A N 1
ATOM 873 C CA . HIS A 1 109 ? 4.602 8.359 -6.645 1 84 109 HIS A CA 1
ATOM 874 C C . HIS A 1 109 ? 4.484 9.883 -6.723 1 84 109 HIS A C 1
ATOM 876 O O . HIS A 1 109 ? 4.195 10.43 -7.789 1 84 109 HIS A O 1
ATOM 882 N N . GLN A 1 110 ? 4.707 10.586 -5.637 1 84.12 110 GLN A N 1
ATOM 883 C CA . GLN A 1 110 ? 4.566 12.039 -5.59 1 84.12 110 GLN A CA 1
ATOM 884 C C . GLN A 1 110 ? 5.832 12.734 -6.09 1 84.12 110 GLN A C 1
ATOM 886 O O . GLN A 1 110 ? 5.859 13.953 -6.234 1 84.12 110 GLN A O 1
ATOM 891 N N . PHE A 1 111 ? 6.805 11.938 -6.395 1 92.12 111 PHE A N 1
ATOM 892 C CA . PHE A 1 111 ? 8.086 12.5 -6.793 1 92.12 111 PHE A CA 1
ATOM 893 C C . PHE A 1 111 ? 8.406 12.148 -8.242 1 92.12 111 PHE A C 1
ATOM 895 O O . PHE A 1 111 ? 7.953 11.117 -8.75 1 92.12 111 PHE A O 1
ATOM 902 N N . PRO A 1 112 ? 9.156 13.023 -8.883 1 93 112 PRO A N 1
ATOM 903 C CA . PRO A 1 112 ? 9.508 12.75 -10.273 1 93 112 PRO A CA 1
ATOM 904 C C . PRO A 1 112 ? 10.492 11.594 -10.422 1 93 112 PRO A C 1
ATOM 906 O O . PRO A 1 112 ? 11.148 11.211 -9.445 1 93 112 PRO A O 1
ATOM 909 N N . GLU A 1 113 ? 10.594 11.047 -11.562 1 91.38 113 GLU A N 1
ATOM 910 C CA . GLU A 1 113 ? 11.461 9.906 -11.852 1 91.38 113 GLU A CA 1
ATOM 911 C C . GLU A 1 113 ? 12.914 10.219 -11.516 1 91.38 113 GLU A C 1
ATOM 913 O O . GLU A 1 113 ? 13.703 9.312 -11.227 1 91.38 113 GLU A O 1
ATOM 918 N N . SER A 1 114 ? 13.289 11.461 -11.547 1 94.88 114 SER A N 1
ATOM 919 C CA . SER A 1 114 ? 14.664 11.875 -11.297 1 94.88 114 SER A CA 1
ATOM 920 C C . SER A 1 114 ? 14.977 11.883 -9.805 1 94.88 114 SER A C 1
ATOM 922 O O . SER A 1 114 ? 16.141 12 -9.406 1 94.88 114 SER A O 1
ATOM 924 N N . SER A 1 115 ? 13.945 11.734 -8.977 1 96.69 115 SER A N 1
ATOM 925 C CA . SER A 1 115 ? 14.117 11.742 -7.523 1 96.69 115 SER A CA 1
ATOM 926 C C . SER A 1 115 ? 14.953 10.555 -7.059 1 96.69 115 SER A C 1
ATOM 928 O O . SER A 1 115 ? 14.719 9.422 -7.488 1 96.69 115 SER A O 1
ATOM 930 N N . PRO A 1 116 ? 15.844 10.836 -6.125 1 97.5 116 PRO A N 1
ATOM 931 C CA . PRO A 1 116 ? 16.609 9.711 -5.574 1 97.5 116 PRO A CA 1
ATOM 932 C C . PRO A 1 116 ? 15.727 8.68 -4.879 1 97.5 116 PRO A C 1
ATOM 934 O O . PRO A 1 116 ? 16.078 7.504 -4.805 1 97.5 116 PRO A O 1
ATOM 937 N N . PHE A 1 117 ? 14.633 9.094 -4.395 1 97.06 117 PHE A N 1
ATOM 938 C CA . PHE A 1 117 ? 13.656 8.195 -3.809 1 97.06 117 PHE A CA 1
ATOM 939 C C . PHE A 1 117 ? 13.109 7.227 -4.855 1 97.06 117 PHE A C 1
ATOM 941 O O . PHE A 1 117 ? 13.141 6.012 -4.664 1 97.06 117 PHE A O 1
ATOM 948 N N . VAL A 1 118 ? 12.703 7.746 -5.965 1 95.38 118 VAL A N 1
ATOM 949 C CA . VAL A 1 118 ? 12.156 6.957 -7.066 1 95.38 118 VAL A CA 1
ATOM 950 C C . VAL A 1 118 ? 13.258 6.09 -7.672 1 95.38 118 VAL A C 1
ATOM 952 O O . VAL A 1 118 ? 13.039 4.906 -7.949 1 95.38 118 VAL A O 1
ATOM 955 N N . GLN A 1 119 ? 14.406 6.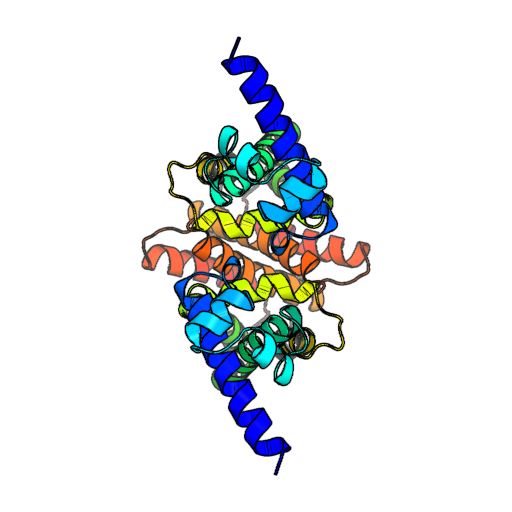645 -7.793 1 96.31 119 GLN A N 1
ATOM 956 C CA . GLN A 1 119 ? 15.523 5.895 -8.352 1 96.31 119 GLN A CA 1
ATOM 957 C C . GLN A 1 119 ? 15.93 4.746 -7.441 1 96.31 119 GLN A C 1
ATOM 959 O O . GLN A 1 119 ? 16.25 3.65 -7.914 1 96.31 119 GLN A O 1
ATOM 964 N N . GLY A 1 120 ? 15.938 5.043 -6.125 1 96.88 120 GLY A N 1
ATOM 965 C CA . GLY A 1 120 ? 16.234 3.98 -5.176 1 96.88 120 GLY A CA 1
ATOM 966 C C . GLY A 1 120 ? 15.25 2.834 -5.23 1 96.88 120 GLY A C 1
ATOM 967 O O . GLY A 1 120 ? 15.633 1.668 -5.117 1 96.88 120 GLY A O 1
ATOM 968 N N . THR A 1 121 ? 14.008 3.152 -5.418 1 95.69 121 THR A N 1
ATOM 969 C CA . THR A 1 121 ? 12.977 2.131 -5.594 1 95.69 121 THR A CA 1
ATOM 970 C C . THR A 1 121 ? 13.227 1.33 -6.867 1 95.69 121 THR A C 1
ATOM 972 O O . THR A 1 121 ? 13.156 0.1 -6.855 1 95.69 121 THR A O 1
ATOM 975 N N . GLY A 1 122 ? 13.5 2.035 -7.906 1 94.44 122 GLY A N 1
ATOM 976 C CA . GLY A 1 122 ? 13.859 1.388 -9.156 1 94.44 122 GLY A CA 1
ATOM 977 C C . GLY A 1 122 ? 15.047 0.455 -9.031 1 94.44 122 GLY A C 1
ATOM 978 O O . GLY A 1 122 ? 15.07 -0.617 -9.641 1 94.44 122 GLY A O 1
ATOM 979 N N . ASP A 1 123 ? 16.016 0.858 -8.242 1 96.69 123 ASP A N 1
ATOM 980 C CA . ASP A 1 123 ? 17.203 0.033 -8.031 1 96.69 123 ASP A CA 1
ATOM 981 C C . ASP A 1 123 ? 16.844 -1.308 -7.402 1 96.69 123 ASP A C 1
ATOM 983 O O . ASP A 1 123 ? 17.391 -2.348 -7.77 1 96.69 123 ASP A O 1
ATOM 987 N N . VAL A 1 124 ? 15.93 -1.26 -6.484 1 97 124 VAL A N 1
ATOM 988 C CA . VAL A 1 124 ? 15.484 -2.482 -5.824 1 97 124 VAL A CA 1
ATOM 989 C C . VAL A 1 124 ? 14.781 -3.391 -6.832 1 97 124 VAL A C 1
ATOM 991 O O . VAL A 1 124 ? 15.07 -4.59 -6.898 1 97 124 VAL A O 1
ATOM 994 N N . ILE A 1 125 ? 13.961 -2.84 -7.633 1 95.38 125 ILE A N 1
ATOM 995 C CA . ILE A 1 125 ? 13.219 -3.594 -8.641 1 95.38 125 ILE A CA 1
ATOM 996 C C . ILE A 1 125 ? 14.188 -4.156 -9.68 1 95.38 125 ILE A C 1
ATOM 998 O O . ILE A 1 125 ? 14.07 -5.316 -10.078 1 95.38 125 ILE A O 1
ATOM 1002 N N . ASN A 1 126 ? 15.164 -3.34 -10.07 1 95.81 126 ASN A N 1
ATOM 1003 C CA . ASN A 1 126 ? 16.141 -3.756 -11.07 1 95.81 126 ASN A CA 1
ATOM 1004 C C . ASN A 1 126 ? 17.031 -4.891 -10.555 1 95.81 126 ASN A C 1
ATOM 1006 O O . ASN A 1 126 ? 17.5 -5.719 -11.336 1 95.81 126 ASN A O 1
ATOM 1010 N N . LEU A 1 127 ? 17.234 -4.852 -9.281 1 96.88 127 LEU A N 1
ATOM 1011 C CA . LEU A 1 127 ? 17.984 -5.961 -8.703 1 96.88 127 LEU A CA 1
ATOM 1012 C C . LEU A 1 127 ? 17.266 -7.285 -8.93 1 96.88 127 LEU A C 1
ATOM 1014 O O . LEU A 1 127 ? 17.891 -8.281 -9.305 1 96.88 127 LEU A O 1
ATOM 1018 N N . LEU A 1 128 ? 15.977 -7.363 -8.711 1 96.5 128 LEU A N 1
ATOM 1019 C CA . LEU A 1 128 ? 15.203 -8.578 -8.969 1 96.5 128 LEU A CA 1
ATOM 1020 C C . LEU A 1 128 ? 15.266 -8.953 -10.445 1 96.5 128 LEU A C 1
ATOM 1022 O O . LEU A 1 128 ? 15.391 -10.133 -10.773 1 96.5 128 LEU A O 1
ATOM 1026 N N . LYS A 1 129 ? 15.195 -7.93 -11.289 1 95.12 129 LYS A N 1
ATOM 1027 C CA . LYS A 1 129 ? 15.305 -8.18 -12.719 1 95.12 129 LYS A CA 1
ATOM 1028 C C . LYS A 1 129 ? 16.625 -8.867 -13.062 1 95.12 129 LYS A C 1
ATOM 1030 O O . LYS A 1 129 ? 16.656 -9.797 -13.875 1 95.12 129 LYS A O 1
ATOM 1035 N N . ARG A 1 130 ? 17.609 -8.438 -12.453 1 94.94 130 ARG A N 1
ATOM 1036 C CA . ARG A 1 130 ? 18.922 -9.023 -12.68 1 94.94 130 ARG A CA 1
ATOM 1037 C C . ARG A 1 130 ? 18.984 -10.461 -12.18 1 94.94 130 ARG A C 1
ATOM 1039 O O . ARG A 1 130 ? 19.594 -11.328 -12.82 1 94.94 130 ARG A O 1
ATOM 1046 N N . LEU A 1 131 ? 18.375 -10.672 -11.047 1 94.38 131 LEU A N 1
ATOM 1047 C CA . LEU A 1 131 ? 18.391 -12 -10.445 1 94.38 131 LEU A CA 1
ATOM 1048 C C . LEU A 1 131 ? 17.656 -13.008 -11.32 1 94.38 131 LEU A C 1
ATOM 1050 O O . LEU A 1 131 ? 18 -14.188 -11.344 1 94.38 131 LEU A O 1
ATOM 1054 N N . ILE A 1 132 ? 16.672 -12.555 -12.07 1 93.75 132 ILE A N 1
ATOM 1055 C CA . ILE A 1 132 ? 15.867 -13.492 -12.844 1 93.75 132 ILE A CA 1
ATOM 1056 C C . ILE A 1 132 ? 16.344 -13.523 -14.289 1 93.75 132 ILE A C 1
ATOM 1058 O O . ILE A 1 132 ? 15.859 -14.32 -15.094 1 93.75 132 ILE A O 1
ATOM 1062 N N . ALA A 1 133 ? 17.234 -12.617 -14.656 1 91.19 133 ALA A N 1
ATOM 1063 C CA . ALA A 1 133 ? 17.688 -12.43 -16.031 1 91.19 133 ALA A CA 1
ATOM 1064 C C . ALA A 1 133 ? 18.188 -13.75 -16.625 1 91.19 133 ALA A C 1
ATOM 1066 O O . ALA A 1 133 ? 17.938 -14.039 -17.797 1 91.19 133 ALA A O 1
ATOM 1067 N N . HIS A 1 134 ? 18.75 -14.57 -15.828 1 85.31 134 HIS A N 1
ATOM 1068 C CA . HIS A 1 134 ? 19.344 -15.797 -16.359 1 85.31 134 HIS A CA 1
ATOM 1069 C C . HIS A 1 134 ? 18.531 -17.016 -15.969 1 85.31 134 HIS A C 1
ATOM 1071 O O . HIS A 1 134 ? 19 -18.156 -16.094 1 85.31 134 HIS A O 1
ATOM 1077 N N . THR A 1 135 ? 17.391 -16.75 -15.453 1 90.12 135 THR A N 1
ATOM 1078 C CA . THR A 1 135 ? 16.5 -17.859 -15.102 1 90.12 135 THR A CA 1
ATOM 1079 C C . THR A 1 135 ? 15.484 -18.125 -16.219 1 90.12 135 THR A C 1
ATOM 1081 O O . THR A 1 135 ? 15.133 -17.203 -16.969 1 90.12 135 THR A O 1
ATOM 1084 N N . GLU A 1 136 ? 15.227 -19.359 -16.406 1 91.5 136 GLU A N 1
ATOM 1085 C CA . GLU A 1 136 ? 14.172 -19.719 -17.359 1 91.5 136 GLU A CA 1
ATOM 1086 C C . GLU A 1 136 ? 12.844 -19.938 -16.641 1 91.5 136 GLU A C 1
ATOM 1088 O O . GLU A 1 136 ? 12.781 -20.609 -15.609 1 91.5 136 GLU A O 1
ATOM 1093 N N . LEU A 1 137 ? 11.836 -19.312 -17.172 1 91.5 137 LEU A N 1
ATOM 1094 C CA . LEU A 1 137 ? 10.5 -19.406 -16.578 1 91.5 137 LEU A CA 1
ATOM 1095 C C . LEU A 1 137 ? 9.602 -20.328 -17.406 1 91.5 137 LEU A C 1
ATOM 1097 O O . LEU A 1 137 ? 9.781 -20.453 -18.625 1 91.5 137 LEU A O 1
ATOM 1101 N N . LYS A 1 138 ? 8.727 -21 -16.812 1 89.56 138 LYS A N 1
ATOM 1102 C CA . LYS A 1 138 ? 7.855 -21.969 -17.469 1 89.56 138 LYS A CA 1
ATOM 1103 C C . LYS A 1 138 ? 6.848 -21.281 -18.375 1 89.56 138 LYS A C 1
ATOM 1105 O O . LYS A 1 138 ? 6.793 -21.562 -19.578 1 89.56 138 LYS A O 1
ATOM 1110 N N . GLN A 1 139 ? 6.113 -20.312 -17.859 1 84.12 139 GLN A N 1
ATOM 1111 C CA . GLN A 1 139 ? 4.98 -19.766 -18.609 1 84.12 139 GLN A CA 1
ATOM 1112 C C . GLN A 1 139 ? 5.016 -18.25 -18.641 1 84.12 139 GLN A C 1
ATOM 1114 O O . GLN A 1 139 ? 4.594 -17.641 -19.625 1 84.12 139 GLN A O 1
ATOM 1119 N N . MET A 1 140 ? 5.637 -17.641 -17.672 1 86.31 140 MET A N 1
ATOM 1120 C CA . MET A 1 140 ? 5.535 -16.188 -17.531 1 86.31 140 MET A CA 1
ATOM 1121 C C . MET A 1 140 ? 6.664 -15.484 -18.281 1 86.31 140 MET A C 1
ATOM 1123 O O . MET A 1 140 ? 7.785 -15.992 -18.328 1 86.31 140 MET A O 1
ATOM 1127 N N . ALA A 1 141 ? 6.246 -14.344 -18.828 1 89.38 141 ALA A N 1
ATOM 1128 C CA . ALA A 1 141 ? 7.297 -13.43 -19.281 1 89.38 141 ALA A CA 1
ATOM 1129 C C . ALA A 1 141 ? 8.078 -12.875 -18.094 1 89.38 141 ALA A C 1
ATOM 1131 O O . ALA A 1 141 ? 7.52 -12.68 -17.016 1 89.38 141 ALA A O 1
ATOM 1132 N N . LYS A 1 142 ? 9.359 -12.625 -18.312 1 91.62 142 LYS A N 1
ATOM 1133 C CA . LYS A 1 142 ? 10.227 -12.164 -17.219 1 91.62 142 LYS A CA 1
ATOM 1134 C C . LYS A 1 142 ? 9.719 -10.852 -16.641 1 91.62 142 LYS A C 1
ATOM 1136 O O . LYS A 1 142 ? 9.742 -10.664 -15.414 1 91.62 142 LYS A O 1
ATOM 1141 N N . GLU A 1 143 ? 9.242 -9.969 -17.469 1 89.62 143 GLU A N 1
ATOM 1142 C CA . GLU A 1 143 ? 8.719 -8.688 -17 1 89.62 143 GLU A CA 1
ATOM 1143 C C . GLU A 1 143 ? 7.48 -8.891 -16.125 1 89.62 143 GLU A C 1
ATOM 1145 O O . GLU A 1 143 ? 7.336 -8.242 -15.086 1 89.62 143 GLU A O 1
ATOM 1150 N N . SER A 1 144 ? 6.637 -9.789 -16.531 1 90.31 144 SER A N 1
ATOM 1151 C CA . SER A 1 144 ? 5.441 -10.094 -15.758 1 90.31 144 SER A CA 1
ATOM 1152 C C . SER A 1 144 ? 5.805 -10.734 -14.422 1 90.31 144 SER A C 1
ATOM 1154 O O . SER A 1 144 ? 5.195 -10.422 -13.391 1 90.31 144 SER A O 1
ATOM 1156 N N . PHE A 1 145 ? 6.785 -11.602 -14.5 1 93.12 145 PHE A N 1
ATOM 1157 C CA . PHE A 1 145 ? 7.234 -12.25 -13.273 1 93.12 145 PHE A CA 1
ATOM 1158 C C . PHE A 1 145 ? 7.699 -11.219 -12.25 1 93.12 145 PHE A C 1
ATOM 1160 O O . PHE A 1 145 ? 7.305 -11.266 -11.086 1 93.12 145 PHE A O 1
ATOM 1167 N N . VAL A 1 146 ? 8.516 -10.273 -12.672 1 93.75 146 VAL A N 1
ATOM 1168 C CA . VAL A 1 146 ? 9.062 -9.25 -11.789 1 93.75 146 VAL A CA 1
ATOM 1169 C C . VAL A 1 146 ? 7.926 -8.438 -11.164 1 93.75 146 VAL A C 1
ATOM 1171 O O . VAL A 1 146 ? 7.867 -8.273 -9.945 1 93.75 146 VAL A O 1
ATOM 1174 N N . GLN A 1 147 ? 7.027 -7.98 -11.953 1 92.31 147 GLN A N 1
ATOM 1175 C CA . GLN A 1 147 ? 5.914 -7.164 -11.484 1 92.31 147 GLN A CA 1
ATOM 1176 C C . GLN A 1 147 ? 5.027 -7.941 -10.516 1 92.31 147 GLN A C 1
ATOM 1178 O O . GLN A 1 147 ? 4.715 -7.457 -9.422 1 92.31 147 GLN A O 1
ATOM 1183 N N . ASP A 1 148 ? 4.715 -9.18 -10.93 1 92.12 148 ASP A N 1
ATOM 1184 C CA . ASP A 1 148 ? 3.814 -9.992 -10.117 1 92.12 148 ASP A CA 1
ATOM 1185 C C . ASP A 1 148 ? 4.473 -10.383 -8.789 1 92.12 148 ASP A C 1
ATOM 1187 O O . ASP A 1 148 ? 3.812 -10.406 -7.75 1 92.12 148 ASP A O 1
ATOM 1191 N N . PHE A 1 149 ? 5.715 -10.688 -8.891 1 95.25 149 PHE A N 1
ATOM 1192 C CA . PHE A 1 149 ? 6.449 -11.094 -7.695 1 95.25 149 PHE A CA 1
ATOM 1193 C C . PHE A 1 149 ? 6.57 -9.93 -6.715 1 95.25 149 PHE A C 1
ATOM 1195 O O . PHE A 1 149 ? 6.258 -10.07 -5.531 1 95.25 149 PHE A O 1
ATOM 1202 N N . ILE A 1 150 ? 6.945 -8.797 -7.152 1 94.56 150 ILE A N 1
ATOM 1203 C CA . ILE A 1 150 ? 7.07 -7.605 -6.324 1 94.56 150 ILE A CA 1
ATOM 1204 C C . ILE A 1 150 ? 5.707 -7.238 -5.738 1 94.56 150 ILE A C 1
ATOM 1206 O O . ILE A 1 150 ? 5.594 -6.973 -4.539 1 94.56 150 ILE A O 1
ATOM 1210 N N . SER A 1 151 ? 4.75 -7.273 -6.566 1 92.81 151 SER A N 1
ATOM 1211 C CA . SER A 1 151 ? 3.395 -6.953 -6.133 1 92.81 151 SER A CA 1
ATOM 1212 C C . SER A 1 151 ? 2.945 -7.871 -5.004 1 92.81 151 SER A C 1
ATOM 1214 O O . SER A 1 151 ? 2.348 -7.414 -4.027 1 92.81 151 SER A O 1
ATOM 1216 N N . SER A 1 152 ? 3.227 -9.102 -5.141 1 93.94 152 SER A N 1
ATOM 1217 C CA . SER A 1 152 ? 2.789 -10.094 -4.164 1 93.94 152 SER A CA 1
ATOM 1218 C C . SER A 1 152 ? 3.518 -9.922 -2.836 1 93.94 152 SER A C 1
ATOM 1220 O O . SER A 1 152 ? 2.893 -9.938 -1.772 1 93.94 152 SER A O 1
ATOM 1222 N N . VAL A 1 153 ? 4.805 -9.711 -2.934 1 93.81 153 VAL A N 1
ATOM 1223 C CA . VAL A 1 153 ? 5.594 -9.547 -1.72 1 93.81 153 VAL A CA 1
ATOM 1224 C C . VAL A 1 153 ? 5.195 -8.242 -1.022 1 93.81 153 VAL A C 1
ATOM 1226 O O . VAL A 1 153 ? 4.957 -8.227 0.187 1 93.81 153 VAL A O 1
ATOM 1229 N N . LEU A 1 154 ? 5.133 -7.211 -1.775 1 90.75 154 LEU A N 1
ATOM 1230 C CA . LEU A 1 154 ? 4.711 -5.922 -1.238 1 90.75 154 LEU A CA 1
ATOM 1231 C C . LEU A 1 154 ? 3.291 -6.004 -0.688 1 90.75 154 LEU A C 1
ATOM 1233 O O . LEU A 1 154 ? 3.023 -5.539 0.424 1 90.75 154 LEU A O 1
ATOM 1237 N N . GLY A 1 155 ? 2.42 -6.566 -1.474 1 90.62 155 GLY A N 1
ATOM 1238 C CA . GLY A 1 155 ? 1.041 -6.711 -1.037 1 90.62 155 GLY A CA 1
ATOM 1239 C C . GLY A 1 155 ? 0.904 -7.488 0.258 1 90.62 155 GLY A C 1
ATOM 1240 O O . GLY A 1 155 ? 0.092 -7.137 1.116 1 90.62 155 GLY A O 1
ATOM 1241 N N . PHE A 1 156 ? 1.658 -8.531 0.389 1 91.06 156 PHE A N 1
ATOM 1242 C CA . PHE A 1 156 ? 1.633 -9.344 1.602 1 91.06 156 PHE A CA 1
ATOM 1243 C C . PHE A 1 156 ? 2.09 -8.523 2.807 1 91.06 156 PHE A C 1
ATOM 1245 O O . PHE A 1 156 ? 1.494 -8.609 3.881 1 91.06 156 PHE A O 1
ATOM 1252 N N . THR A 1 157 ? 3.062 -7.773 2.586 1 86.31 157 THR A N 1
ATOM 1253 C CA . THR A 1 157 ? 3.594 -6.926 3.65 1 86.31 157 THR A CA 1
ATOM 1254 C C . THR A 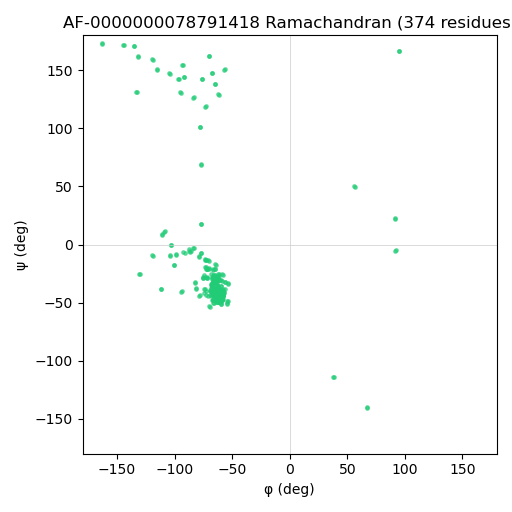1 157 ? 2.576 -5.863 4.055 1 86.31 157 THR A C 1
ATOM 1256 O O . THR A 1 157 ? 2.342 -5.641 5.246 1 86.31 157 THR A O 1
ATOM 1259 N N . VAL A 1 158 ? 1.968 -5.281 3.088 1 84.19 158 VAL A N 1
ATOM 1260 C CA . VAL A 1 158 ? 0.963 -4.25 3.318 1 84.19 158 VAL A CA 1
ATOM 1261 C C . VAL A 1 158 ? -0.242 -4.852 4.035 1 84.19 158 VAL A C 1
ATOM 1263 O O . VAL A 1 158 ? -0.762 -4.27 4.988 1 84.19 158 VAL A O 1
ATOM 1266 N N . LEU A 1 159 ? -0.64 -5.988 3.625 1 86.94 159 LEU A N 1
ATOM 1267 C CA . LEU A 1 159 ? -1.751 -6.676 4.27 1 86.94 159 LEU A CA 1
ATOM 1268 C C . LEU A 1 159 ? -1.448 -6.934 5.742 1 86.94 159 LEU A C 1
ATOM 1270 O O . LEU A 1 159 ? -2.328 -6.801 6.594 1 86.94 159 LEU A O 1
ATOM 1274 N N . GLY A 1 160 ? -0.244 -7.297 6.012 1 84.19 160 GLY A N 1
ATOM 1275 C CA . GLY A 1 160 ? 0.194 -7.492 7.387 1 84.19 160 GLY A CA 1
ATOM 1276 C C . GLY A 1 160 ? 0.159 -6.219 8.211 1 84.19 160 GLY A C 1
ATOM 1277 O O . GLY A 1 160 ? -0.325 -6.219 9.344 1 84.19 160 GLY A O 1
ATOM 1278 N N . VAL A 1 161 ? 0.582 -5.168 7.676 1 77.75 161 VAL A N 1
ATOM 1279 C CA . VAL A 1 161 ? 0.583 -3.875 8.359 1 77.75 161 VAL A CA 1
ATOM 1280 C C . VAL A 1 161 ? -0.852 -3.438 8.641 1 77.75 161 VAL A C 1
ATOM 1282 O O . VAL A 1 161 ? -1.14 -2.873 9.695 1 77.75 161 VAL A O 1
ATOM 1285 N N . MET A 1 162 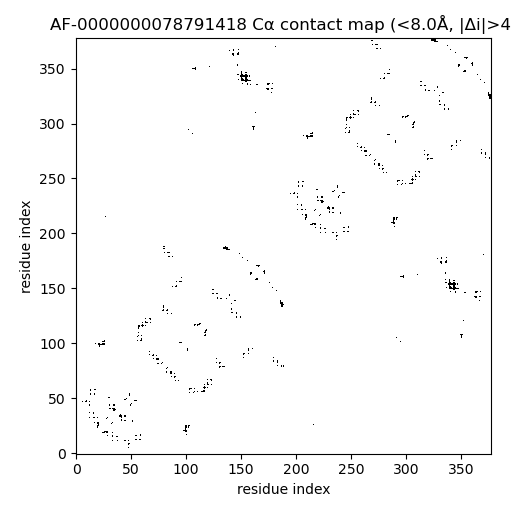? -1.745 -3.723 7.676 1 81.06 162 MET A N 1
ATOM 1286 C CA . MET A 1 162 ? -3.146 -3.342 7.824 1 81.06 162 MET A CA 1
ATOM 1287 C C . MET A 1 162 ? -3.846 -4.223 8.852 1 81.06 162 MET A C 1
ATOM 1289 O O . MET A 1 162 ? -4.965 -3.926 9.273 1 81.06 162 MET A O 1
ATOM 1293 N N . GLY A 1 163 ? -3.227 -5.305 9.234 1 81.31 163 GLY A N 1
ATOM 1294 C CA . GLY A 1 163 ? -3.76 -6.137 10.305 1 81.31 163 GLY A CA 1
ATOM 1295 C C . GLY A 1 163 ? -4.668 -7.242 9.805 1 81.31 163 GLY A C 1
ATOM 1296 O O . GLY A 1 163 ? -5.508 -7.75 10.547 1 81.31 163 GLY A O 1
ATOM 1297 N N . PHE A 1 164 ? -4.523 -7.613 8.562 1 85.69 164 PHE A N 1
ATOM 1298 C CA . PHE A 1 164 ? -5.48 -8.57 8.016 1 85.69 164 PHE A CA 1
ATOM 1299 C C . PHE A 1 164 ? -4.812 -9.914 7.754 1 85.69 164 PHE A C 1
ATOM 1301 O O . PHE A 1 164 ? -5.371 -10.766 7.055 1 85.69 164 PHE A O 1
ATOM 1308 N N . LEU A 1 165 ? -3.611 -10.062 8.195 1 85 165 LEU A N 1
ATOM 1309 C CA . LEU A 1 165 ? -2.986 -11.375 8.266 1 85 165 LEU A CA 1
ATOM 1310 C C . LEU A 1 165 ? -3.182 -12 9.641 1 85 165 LEU A C 1
ATOM 1312 O O . LEU A 1 165 ? -3.455 -11.297 10.617 1 85 165 LEU A O 1
ATOM 1316 N N . PRO A 1 166 ? -3.139 -13.281 9.625 1 81.75 166 PRO A N 1
ATOM 1317 C CA . PRO A 1 166 ? -3.32 -13.93 10.93 1 81.75 166 PRO A CA 1
ATOM 1318 C C . PRO A 1 166 ? -2.305 -13.461 11.969 1 81.75 166 PRO A C 1
ATOM 1320 O O . PRO A 1 166 ? -1.173 -13.117 11.617 1 81.75 166 PRO A O 1
ATOM 1323 N N . ASP A 1 167 ? -2.732 -13.492 13.266 1 78.81 167 ASP A N 1
ATOM 1324 C CA . ASP A 1 167 ? -1.868 -13.055 14.359 1 78.81 167 ASP A CA 1
ATOM 1325 C C . ASP A 1 167 ? -0.768 -14.086 14.625 1 78.81 167 ASP A C 1
ATOM 1327 O O . ASP A 1 167 ? 0.32 -13.727 15.086 1 78.81 167 ASP A O 1
ATOM 1331 N N . ASN A 1 168 ? -1.088 -15.273 14.312 1 85.38 168 ASN A N 1
ATOM 1332 C CA . ASN A 1 168 ? -0.125 -16.344 14.531 1 85.38 168 ASN A CA 1
ATOM 1333 C C . ASN A 1 168 ? 1.019 -16.297 13.516 1 85.38 168 ASN A C 1
ATOM 1335 O O . ASN A 1 168 ? 0.795 -16.422 12.312 1 85.38 168 ASN A O 1
ATOM 1339 N N . LYS A 1 169 ? 2.219 -16.109 14.094 1 83.94 169 LYS A N 1
ATOM 1340 C CA . LYS A 1 169 ? 3.4 -15.984 13.25 1 83.94 169 LYS A CA 1
ATOM 1341 C C . LYS A 1 169 ? 3.574 -17.219 12.359 1 83.94 169 LYS A C 1
ATOM 1343 O O . LYS A 1 169 ? 3.947 -17.094 11.195 1 83.94 169 LYS A O 1
ATOM 1348 N N . ALA A 1 170 ? 3.328 -18.359 12.859 1 85.94 170 ALA A N 1
ATOM 1349 C CA . ALA A 1 170 ? 3.484 -19.594 12.102 1 85.94 170 ALA A CA 1
ATOM 1350 C C . ALA A 1 170 ? 2.559 -19.625 10.891 1 85.94 170 ALA A C 1
ATOM 1352 O O . ALA A 1 170 ? 2.965 -20.031 9.797 1 85.94 170 ALA A O 1
ATOM 1353 N N . SER A 1 171 ? 1.398 -19.172 11.125 1 86.38 171 SER A N 1
ATOM 1354 C CA . SER A 1 171 ? 0.432 -19.141 10.031 1 86.38 171 SER A CA 1
ATOM 1355 C C . SER A 1 171 ? 0.838 -18.125 8.969 1 86.38 171 SER A C 1
ATOM 1357 O O . SER A 1 171 ? 0.717 -18.391 7.77 1 86.38 171 SER A O 1
ATOM 1359 N N . ARG A 1 172 ? 1.385 -17 9.43 1 87.06 172 ARG A N 1
ATOM 1360 C CA . ARG A 1 172 ? 1.847 -15.977 8.5 1 87.06 172 ARG A CA 1
ATOM 1361 C C . ARG A 1 172 ? 3.023 -16.469 7.672 1 87.06 172 ARG A C 1
ATOM 1363 O O . ARG A 1 172 ? 3.072 -16.25 6.457 1 87.06 172 ARG A O 1
ATOM 1370 N N . ASP A 1 173 ? 3.865 -17.156 8.383 1 87.12 173 ASP A N 1
ATOM 1371 C CA . ASP A 1 173 ? 5.039 -17.703 7.703 1 87.12 173 ASP A CA 1
ATOM 1372 C C . ASP A 1 173 ? 4.641 -18.75 6.668 1 87.12 173 ASP A C 1
ATOM 1374 O O . ASP A 1 173 ? 5.207 -18.797 5.574 1 87.12 173 ASP A O 1
ATOM 1378 N N . THR A 1 174 ? 3.693 -19.484 7.031 1 88 174 THR A N 1
ATOM 1379 C CA . THR A 1 174 ? 3.213 -20.516 6.121 1 88 174 THR A CA 1
ATOM 1380 C C . THR A 1 174 ? 2.58 -19.891 4.879 1 88 174 THR A C 1
ATOM 1382 O O . THR A 1 174 ? 2.809 -20.344 3.76 1 88 174 THR A O 1
ATOM 1385 N N . SER A 1 175 ? 1.828 -18.844 5.129 1 89.25 175 SER A N 1
ATOM 1386 C CA . SER A 1 175 ? 1.196 -18.172 4.008 1 89.25 175 SER A CA 1
ATOM 1387 C C . SER A 1 175 ? 2.236 -17.516 3.1 1 89.25 175 SER A C 1
ATOM 1389 O O . SER A 1 175 ? 2.129 -17.578 1.874 1 89.25 175 SER A O 1
ATOM 1391 N N . PHE A 1 176 ? 3.197 -16.938 3.719 1 92.19 176 PHE A N 1
ATOM 1392 C CA . PHE A 1 176 ? 4.254 -16.297 2.939 1 92.19 176 PHE A CA 1
ATOM 1393 C C . PHE A 1 176 ? 5.035 -17.344 2.143 1 92.19 176 PHE A C 1
ATOM 1395 O O . PHE A 1 176 ? 5.375 -17.109 0.98 1 92.19 176 PHE A O 1
ATOM 1402 N N . GLU A 1 177 ? 5.262 -18.469 2.744 1 92.31 177 GLU A N 1
ATOM 1403 C CA . GLU A 1 177 ? 5.957 -19.547 2.059 1 92.31 177 GLU A CA 1
ATOM 1404 C C . GLU A 1 177 ? 5.145 -20.078 0.877 1 92.31 177 GLU A C 1
ATOM 1406 O O . GLU A 1 177 ? 5.699 -20.391 -0.174 1 92.31 177 GLU A O 1
ATOM 1411 N N . SER A 1 178 ? 3.924 -20.172 1.109 1 90.94 178 SER A N 1
ATOM 1412 C CA . SER A 1 178 ? 3.043 -20.594 0.026 1 90.94 178 SER A CA 1
ATOM 1413 C C . SER A 1 178 ? 3.102 -19.625 -1.147 1 90.94 178 SER A C 1
ATOM 1415 O O . SER A 1 178 ? 3.098 -20.047 -2.307 1 90.94 178 SER A O 1
ATOM 1417 N N . LEU A 1 179 ? 3.105 -18.375 -0.836 1 91.75 179 LEU A N 1
ATOM 1418 C CA . LEU A 1 179 ? 3.227 -17.344 -1.849 1 91.75 179 LEU A CA 1
ATOM 1419 C C . LEU A 1 179 ? 4.523 -17.484 -2.635 1 91.75 179 LEU A C 1
ATOM 1421 O O . LEU A 1 179 ? 4.512 -17.484 -3.869 1 91.75 179 LEU A O 1
ATOM 1425 N N . LEU A 1 180 ? 5.586 -17.734 -1.933 1 93.88 180 LEU A N 1
ATOM 1426 C CA . LEU A 1 180 ? 6.891 -17.891 -2.572 1 93.88 180 LEU A CA 1
ATOM 1427 C C . LEU A 1 180 ? 6.918 -19.141 -3.451 1 93.88 180 LEU A C 1
ATOM 1429 O O . LEU A 1 180 ? 7.434 -19.094 -4.57 1 93.88 180 LEU A O 1
ATOM 1433 N N . ASP A 1 181 ? 6.387 -20.156 -2.936 1 92.19 181 ASP A N 1
ATOM 1434 C CA . ASP A 1 181 ? 6.402 -21.422 -3.656 1 92.19 181 ASP A CA 1
ATOM 1435 C C . ASP A 1 181 ? 5.691 -21.297 -5 1 92.19 181 ASP A C 1
ATOM 1437 O O . ASP A 1 181 ? 6.102 -21.922 -5.984 1 92.19 181 ASP A O 1
ATOM 1441 N N . MET A 1 182 ? 4.699 -20.531 -5 1 89.69 182 MET A N 1
ATOM 1442 C CA . MET A 1 182 ? 3.971 -20.328 -6.25 1 89.69 182 MET A CA 1
ATOM 1443 C C . MET A 1 182 ? 4.879 -19.719 -7.316 1 89.69 182 MET A C 1
ATOM 1445 O O . MET A 1 182 ? 4.836 -20.141 -8.477 1 89.69 182 MET A O 1
ATOM 1449 N N . TYR A 1 183 ? 5.664 -18.812 -6.938 1 91.94 183 TYR A N 1
ATOM 1450 C CA . TYR A 1 183 ? 6.539 -18.141 -7.887 1 91.94 183 TYR A CA 1
ATOM 1451 C C . TYR A 1 183 ? 7.785 -18.969 -8.164 1 91.94 183 TYR A C 1
ATOM 1453 O O . TYR A 1 183 ? 8.242 -19.047 -9.312 1 91.94 183 TYR A O 1
ATOM 1461 N N . LEU A 1 184 ? 8.281 -19.609 -7.137 1 93.38 184 LEU A N 1
ATOM 1462 C CA . LEU A 1 184 ? 9.492 -20.406 -7.316 1 93.38 184 LEU A CA 1
ATOM 1463 C C . LEU A 1 184 ? 9.227 -21.609 -8.195 1 93.38 184 LEU A C 1
ATOM 1465 O O . LEU A 1 184 ? 10.102 -22.047 -8.938 1 93.38 184 LEU A O 1
ATOM 1469 N N . ASN A 1 185 ? 8.008 -22.062 -8.133 1 90.75 185 ASN A N 1
ATOM 1470 C CA . ASN A 1 185 ? 7.629 -23.188 -8.977 1 90.75 185 ASN A CA 1
ATOM 1471 C C . ASN A 1 185 ? 7.574 -22.797 -10.453 1 90.75 185 ASN A C 1
ATOM 1473 O O . ASN A 1 185 ? 7.566 -23.656 -11.328 1 90.75 185 ASN A O 1
ATOM 1477 N N . GLU A 1 186 ? 7.445 -21.531 -10.75 1 89 186 GLU A N 1
ATOM 1478 C CA . GLU A 1 186 ? 7.477 -21.031 -12.117 1 89 186 GLU A CA 1
ATOM 1479 C C . GLU A 1 186 ? 8.883 -21.094 -12.703 1 89 186 GLU A C 1
ATOM 1481 O O . GLU A 1 186 ? 9.062 -21.062 -13.922 1 89 186 GLU A O 1
ATOM 1486 N N . ILE A 1 187 ? 9.906 -21.156 -11.898 1 90.25 187 ILE A N 1
ATOM 1487 C CA . ILE A 1 187 ? 11.297 -21.188 -12.328 1 90.25 187 ILE A CA 1
ATOM 1488 C C . ILE A 1 187 ? 11.703 -22.609 -12.68 1 90.25 187 ILE A C 1
ATOM 1490 O O . ILE A 1 187 ? 11.5 -23.547 -11.891 1 90.25 187 ILE A O 1
ATOM 1494 N N . LYS A 1 188 ? 12.25 -22.75 -13.969 1 85.38 188 LYS A N 1
ATOM 1495 C CA . LYS A 1 188 ? 12.664 -24.062 -14.461 1 85.38 188 LYS A CA 1
ATOM 1496 C C . LYS A 1 188 ? 14 -24.484 -13.859 1 85.38 188 LYS A C 1
ATOM 1498 O O . LYS A 1 188 ? 15.039 -23.875 -14.141 1 85.38 188 LYS A O 1
ATOM 1503 N N . GLU A 1 189 ? 14.094 -24.75 -12.672 1 75.75 189 GLU A N 1
ATOM 1504 C CA . GLU A 1 189 ? 15.312 -25.328 -12.117 1 75.75 189 GLU A CA 1
ATOM 1505 C C . GLU A 1 189 ? 15.07 -26.734 -11.609 1 75.75 189 GLU A C 1
ATOM 1507 O O . GLU A 1 189 ? 13.953 -27.078 -11.211 1 75.75 189 GLU A O 1
ATOM 1512 N N . MET B 1 1 ? -34.969 17.359 15.102 1 39.72 1 MET B N 1
ATOM 1513 C CA . MET B 1 1 ? -34.594 18.312 14.062 1 39.72 1 MET B CA 1
ATOM 1514 C C . MET B 1 1 ? -33.094 18.219 13.766 1 39.72 1 MET B C 1
ATOM 1516 O O . MET B 1 1 ? -32.625 18.766 12.773 1 39.72 1 MET B O 1
ATOM 1520 N N . THR B 1 2 ? -32.25 17.891 14.844 1 50.59 2 THR B N 1
ATOM 1521 C CA . THR B 1 2 ? -30.797 17.984 14.961 1 50.59 2 THR B CA 1
ATOM 1522 C C . THR B 1 2 ? -30.125 16.875 14.156 1 50.59 2 THR B C 1
ATOM 1524 O O . THR B 1 2 ? -29 17.047 13.695 1 50.59 2 THR B O 1
ATOM 1527 N N . THR B 1 3 ? -30.828 15.828 13.992 1 51.22 3 THR B N 1
ATOM 1528 C CA . THR B 1 3 ? -30.188 14.625 13.484 1 51.22 3 THR B CA 1
ATOM 1529 C C . THR B 1 3 ? -29.969 14.711 11.977 1 51.22 3 THR B C 1
ATOM 1531 O O . THR B 1 3 ? -28.938 14.297 11.461 1 51.22 3 THR B O 1
ATOM 1534 N N . LYS B 1 4 ? -31.078 15.211 11.406 1 53.62 4 LYS B N 1
ATOM 1535 C CA . LYS B 1 4 ? -31.047 15.227 9.945 1 53.62 4 LYS B CA 1
ATOM 1536 C C . LYS B 1 4 ? -30.109 16.312 9.422 1 53.62 4 LYS B C 1
ATOM 1538 O O . LYS B 1 4 ? -29.344 16.078 8.484 1 53.62 4 LYS B O 1
ATOM 1543 N N . HIS B 1 5 ? -30.188 17.453 10.016 1 54.88 5 HIS B N 1
ATOM 1544 C CA . HIS B 1 5 ? -29.359 18.562 9.586 1 54.88 5 HIS B CA 1
ATOM 1545 C C . HIS B 1 5 ? -27.875 18.25 9.805 1 54.88 5 HIS B C 1
ATOM 1547 O O . HIS B 1 5 ? -27.047 18.531 8.938 1 54.88 5 HIS B O 1
ATOM 1553 N N . GLN B 1 6 ? -27.656 17.516 10.883 1 64.94 6 GLN B N 1
ATOM 1554 C CA . GLN B 1 6 ? -26.281 17.141 11.219 1 64.94 6 GLN B CA 1
ATOM 1555 C C . GLN B 1 6 ? -25.719 16.172 10.195 1 64.94 6 GLN B C 1
ATOM 1557 O O . GLN B 1 6 ? -24.562 16.297 9.781 1 64.94 6 GLN B O 1
ATOM 1562 N N . ILE B 1 7 ? -26.609 15.328 9.758 1 68.12 7 ILE B N 1
ATOM 1563 C CA . ILE B 1 7 ? -26.172 14.297 8.828 1 68.12 7 ILE B CA 1
ATOM 1564 C C . ILE B 1 7 ? -25.906 14.93 7.461 1 68.12 7 ILE B C 1
ATOM 1566 O O . ILE B 1 7 ? -24.906 14.609 6.812 1 68.12 7 ILE B O 1
ATOM 1570 N N . LEU B 1 8 ? -26.75 15.781 7.164 1 69.06 8 LEU B N 1
ATOM 1571 C CA . LEU B 1 8 ? -26.562 16.469 5.895 1 69.06 8 LEU B CA 1
ATOM 1572 C C . LEU B 1 8 ? -25.266 17.281 5.902 1 69.06 8 LEU B C 1
ATOM 1574 O O . LEU B 1 8 ? -24.516 17.266 4.922 1 69.06 8 LEU B O 1
ATOM 1578 N N . HIS B 1 9 ? -24.984 17.719 7.102 1 83.62 9 HIS B N 1
ATOM 1579 C CA . HIS B 1 9 ? -23.797 18.562 7.195 1 83.62 9 HIS B CA 1
ATOM 1580 C C . HIS B 1 9 ? -22.531 17.703 7.266 1 83.62 9 HIS B C 1
ATOM 1582 O O . HIS B 1 9 ? -21.516 18.047 6.656 1 83.62 9 HIS B O 1
ATOM 1588 N N . ARG B 1 10 ? -22.75 16.594 7.898 1 90.94 10 ARG B N 1
ATOM 1589 C CA . ARG B 1 10 ? -21.609 15.695 7.918 1 90.94 10 ARG B CA 1
ATOM 1590 C C . ARG B 1 10 ? -21.234 15.25 6.508 1 90.94 10 ARG B C 1
ATOM 1592 O O . ARG B 1 10 ? -20.062 15.188 6.16 1 90.94 10 ARG B O 1
ATOM 1599 N N . GLU B 1 11 ? -22.281 15.055 5.766 1 93.38 11 GLU B N 1
ATOM 1600 C CA . GLU B 1 11 ? -22.062 14.609 4.391 1 93.38 11 GLU B CA 1
ATOM 1601 C C . GLU B 1 11 ? -21.391 15.695 3.557 1 93.38 11 GLU B C 1
ATOM 1603 O O . GLU B 1 11 ? -20.609 15.398 2.66 1 93.38 11 GLU B O 1
ATOM 1608 N N . ILE B 1 12 ? -21.703 16.859 3.869 1 93.62 12 ILE B N 1
ATOM 1609 C CA . ILE B 1 12 ? -21.094 17.984 3.164 1 93.62 12 ILE B CA 1
ATOM 1610 C C . ILE B 1 12 ? -19.609 18.047 3.496 1 93.62 12 ILE B C 1
ATOM 1612 O O . ILE B 1 12 ? -18.781 18.25 2.611 1 93.62 12 ILE B O 1
ATOM 1616 N N . VAL B 1 13 ? -19.312 17.844 4.73 1 94.56 13 VAL B N 1
ATOM 1617 C CA . VAL B 1 13 ? -17.922 17.844 5.176 1 94.56 13 VAL B CA 1
ATOM 1618 C C . VAL B 1 13 ? -17.172 16.688 4.516 1 94.56 13 VAL B C 1
ATOM 1620 O O . VAL B 1 13 ? -16.062 16.859 4.035 1 94.56 13 VAL B O 1
ATOM 1623 N N . LEU B 1 14 ? -17.828 15.586 4.457 1 95.12 14 LEU B N 1
ATOM 1624 C CA . LEU B 1 14 ? -17.203 14.406 3.867 1 95.12 14 LEU B CA 1
ATOM 1625 C C . LEU B 1 14 ? -16.969 14.602 2.373 1 95.12 14 LEU B C 1
ATOM 1627 O O . LEU B 1 14 ? -15.945 14.164 1.84 1 95.12 14 LEU B O 1
ATOM 1631 N N . ASP B 1 15 ? -17.906 15.234 1.749 1 95.44 15 ASP B N 1
ATOM 1632 C CA . ASP B 1 15 ? -17.75 15.523 0.327 1 95.44 15 ASP B CA 1
ATOM 1633 C C . ASP B 1 15 ? -16.547 16.438 0.074 1 95.44 15 ASP B C 1
ATOM 1635 O O . ASP B 1 15 ? -15.797 16.219 -0.876 1 95.44 15 ASP B O 1
ATOM 1639 N N . ALA B 1 16 ? -16.422 17.391 0.884 1 95.38 16 ALA B N 1
ATOM 1640 C CA . ALA B 1 16 ? -15.273 18.281 0.783 1 95.38 16 ALA B CA 1
ATOM 1641 C C . ALA B 1 16 ? -13.969 17.531 1.038 1 95.38 16 ALA B C 1
ATOM 1643 O O . ALA B 1 16 ? -12.977 17.75 0.346 1 95.38 16 ALA B O 1
ATOM 1644 N N . ALA B 1 17 ? -14.008 16.672 2.061 1 95.94 17 ALA B N 1
ATOM 1645 C CA . ALA B 1 17 ? -12.836 15.867 2.379 1 95.94 17 ALA B CA 1
ATOM 1646 C C . ALA B 1 17 ? -12.438 14.984 1.197 1 95.94 17 ALA B C 1
ATOM 1648 O O . ALA B 1 17 ? -11.258 14.906 0.845 1 95.94 17 ALA B O 1
ATOM 1649 N N . ARG B 1 18 ? -13.383 14.352 0.588 1 94.44 18 ARG B N 1
ATOM 1650 C CA . ARG B 1 18 ? -13.148 13.508 -0.579 1 94.44 18 ARG B CA 1
ATOM 1651 C C . ARG B 1 18 ? -12.5 14.297 -1.708 1 94.44 18 ARG B C 1
ATOM 1653 O O . ARG B 1 18 ? -11.578 13.82 -2.361 1 94.44 18 ARG B O 1
ATOM 1660 N N . THR B 1 19 ? -13.008 15.469 -1.93 1 93.69 19 THR B N 1
ATOM 1661 C CA . THR B 1 19 ? -12.492 16.344 -2.982 1 93.69 19 THR B CA 1
ATOM 1662 C C . THR B 1 19 ? -11.031 16.688 -2.721 1 93.69 19 THR B C 1
ATOM 1664 O O . THR B 1 19 ? -10.195 16.625 -3.629 1 93.69 19 THR B O 1
ATOM 1667 N N . ILE B 1 20 ? -10.742 17.016 -1.508 1 93.94 20 ILE B N 1
ATOM 1668 C CA . ILE B 1 20 ? -9.375 17.391 -1.137 1 93.94 20 ILE B CA 1
ATOM 1669 C C . ILE B 1 20 ? -8.438 16.219 -1.357 1 93.94 20 ILE B C 1
ATOM 1671 O O . ILE B 1 20 ? -7.379 16.359 -1.973 1 93.94 20 ILE B O 1
ATOM 1675 N N . VAL B 1 21 ? -8.859 15.047 -0.93 1 91.38 21 VAL B N 1
ATOM 1676 C CA . VAL B 1 21 ? -8.008 13.867 -1.021 1 91.38 21 VAL B CA 1
ATOM 1677 C C . VAL B 1 21 ? -7.836 13.469 -2.484 1 91.38 21 VAL B C 1
ATOM 1679 O O . VAL B 1 21 ? -6.734 13.125 -2.916 1 91.38 21 VAL B O 1
ATOM 1682 N N . ALA B 1 22 ? -8.898 13.578 -3.215 1 88.69 22 ALA B N 1
ATOM 1683 C CA . ALA B 1 22 ? -8.852 13.203 -4.625 1 88.69 22 ALA B CA 1
ATOM 1684 C C . ALA B 1 22 ? -7.926 14.125 -5.414 1 88.69 22 ALA B C 1
ATOM 1686 O O . ALA B 1 22 ? -7.215 13.68 -6.316 1 88.69 22 ALA B O 1
ATOM 1687 N N . GLN B 1 23 ? -7.84 15.375 -5.031 1 87.12 23 GLN B N 1
ATOM 1688 C CA . GLN B 1 23 ? -7.105 16.375 -5.801 1 87.12 23 GLN B CA 1
ATOM 1689 C C . GLN B 1 23 ? -5.672 16.516 -5.293 1 87.12 23 GLN B C 1
ATOM 1691 O O . GLN B 1 23 ? -4.734 16.609 -6.09 1 87.12 23 GLN B O 1
ATOM 1696 N N . ASP B 1 24 ? -5.562 16.469 -3.906 1 84.38 24 ASP B N 1
ATOM 1697 C CA . ASP B 1 24 ? -4.277 16.875 -3.344 1 84.38 24 ASP B CA 1
ATOM 1698 C C . ASP B 1 24 ? -3.639 15.742 -2.555 1 84.38 24 ASP B C 1
ATOM 1700 O O . ASP B 1 24 ? -2.463 15.812 -2.191 1 84.38 24 ASP B O 1
ATOM 1704 N N . GLY B 1 25 ? -4.371 14.734 -2.355 1 83.38 25 GLY B N 1
ATOM 1705 C CA . GLY B 1 25 ? -3.863 13.633 -1.551 1 83.38 25 GLY B CA 1
ATOM 1706 C C . GLY B 1 25 ? -4.273 13.719 -0.093 1 83.38 25 GLY B C 1
ATOM 1707 O O . GLY B 1 25 ? -4.727 14.773 0.369 1 83.38 25 GLY B O 1
ATOM 1708 N N . ILE B 1 26 ? -4.109 12.703 0.587 1 85.31 26 ILE B N 1
ATOM 1709 C CA . ILE B 1 26 ? -4.633 12.555 1.941 1 85.31 26 ILE B CA 1
ATOM 1710 C C . ILE B 1 26 ? -3.834 13.438 2.898 1 85.31 26 ILE B C 1
ATOM 1712 O O . ILE B 1 26 ? -4.352 13.867 3.934 1 85.31 26 ILE B O 1
ATOM 1716 N N . ARG B 1 27 ? -2.604 13.711 2.641 1 82.25 27 ARG B N 1
ATOM 1717 C CA . ARG B 1 27 ? -1.76 14.516 3.518 1 82.25 27 ARG B CA 1
ATOM 1718 C C . ARG B 1 27 ? -2.295 15.938 3.637 1 82.25 27 ARG B C 1
ATOM 1720 O O . ARG B 1 27 ? -2.131 16.578 4.676 1 82.25 27 ARG B O 1
ATOM 1727 N N . ASP B 1 28 ? -2.938 16.359 2.646 1 86.75 28 ASP B N 1
ATOM 1728 C CA . ASP B 1 28 ? -3.436 17.734 2.617 1 86.75 28 ASP B CA 1
ATOM 1729 C C . ASP B 1 28 ? -4.789 17.828 3.318 1 86.75 28 ASP B C 1
ATOM 1731 O O . ASP B 1 28 ? -5.328 18.938 3.471 1 86.75 28 ASP B O 1
ATOM 1735 N N . LEU B 1 29 ? -5.285 16.703 3.689 1 91.06 29 LEU B N 1
ATOM 1736 C CA . LEU B 1 29 ? -6.547 16.719 4.418 1 91.06 29 LEU B CA 1
ATOM 1737 C C . LEU B 1 29 ? -6.328 17.109 5.875 1 91.06 29 LEU B C 1
ATOM 1739 O O . LEU B 1 29 ? -5.883 16.297 6.684 1 91.06 29 LEU B O 1
ATOM 1743 N N . THR B 1 30 ? -6.617 18.391 6.215 1 89.25 30 THR B N 1
ATOM 1744 C CA . THR B 1 30 ? -6.59 18.938 7.57 1 89.25 30 THR B CA 1
ATOM 1745 C C . THR B 1 30 ? -7.863 19.719 7.867 1 89.25 30 THR B C 1
ATOM 1747 O O . THR B 1 30 ? -8.617 20.062 6.949 1 89.25 30 THR B O 1
ATOM 1750 N N . PHE B 1 31 ? -8.062 19.891 9.117 1 90.31 31 PHE B N 1
ATOM 1751 C CA . PHE B 1 31 ? -9.227 20.703 9.445 1 90.31 31 PHE B CA 1
ATOM 1752 C C . PHE B 1 31 ? -9.094 22.109 8.859 1 90.31 31 PHE B C 1
ATOM 1754 O O . PHE B 1 31 ? -10.086 22.719 8.469 1 90.31 31 PHE B O 1
ATOM 1761 N N . GLN B 1 32 ? -7.883 22.547 8.766 1 90.44 32 GLN B N 1
ATOM 1762 C CA . GLN B 1 32 ? -7.648 23.859 8.18 1 90.44 32 GLN B CA 1
ATOM 1763 C C . GLN B 1 32 ? -8.031 23.891 6.707 1 90.44 32 GLN B C 1
ATOM 1765 O O . GLN B 1 32 ? -8.766 24.781 6.262 1 90.44 32 GLN B O 1
ATOM 1770 N N . THR B 1 33 ? -7.547 22.922 5.938 1 93 33 THR B N 1
ATOM 1771 C CA . THR B 1 33 ? -7.848 22.875 4.512 1 93 33 THR B CA 1
ATOM 1772 C C . THR B 1 33 ? -9.328 22.578 4.281 1 93 33 THR B C 1
ATOM 1774 O O . THR B 1 33 ? -9.922 23.062 3.322 1 93 33 THR B O 1
ATOM 1777 N N . LEU B 1 34 ? -9.898 21.781 5.137 1 94.56 34 LEU B N 1
ATOM 1778 C CA . LEU B 1 34 ? -11.32 21.484 5.059 1 94.56 34 LEU B CA 1
ATOM 1779 C C . LEU B 1 34 ? -12.156 22.734 5.27 1 94.56 34 LEU B C 1
ATOM 1781 O O . LEU B 1 34 ? -13.102 22.984 4.523 1 94.56 34 LEU B O 1
ATOM 1785 N N . ALA B 1 35 ? -11.805 23.484 6.301 1 94.38 35 ALA B N 1
ATOM 1786 C CA . ALA B 1 35 ? -12.508 24.734 6.59 1 94.38 35 ALA B CA 1
ATOM 1787 C C . ALA B 1 35 ? -12.406 25.703 5.418 1 94.38 35 ALA B C 1
ATOM 1789 O O . ALA B 1 35 ? -13.391 26.344 5.039 1 94.38 35 ALA B O 1
ATOM 1790 N N . LYS B 1 36 ? -11.266 25.781 4.863 1 94 36 LYS B N 1
ATOM 1791 C CA . LYS B 1 36 ? -11.039 26.641 3.707 1 94 36 LYS B CA 1
ATOM 1792 C C . LYS B 1 36 ? -11.898 26.219 2.523 1 94 36 LYS B C 1
ATOM 1794 O O . LYS B 1 36 ? -12.539 27.047 1.873 1 94 36 LYS B O 1
ATOM 1799 N N . GLU B 1 37 ? -11.93 24.938 2.271 1 93.25 37 GLU B N 1
ATOM 1800 C CA . GLU B 1 37 ? -12.711 24.391 1.166 1 93.25 37 GLU B CA 1
ATOM 1801 C C . GLU B 1 37 ? -14.195 24.672 1.353 1 93.25 37 GLU B C 1
ATOM 1803 O O . GLU B 1 37 ? -14.914 24.938 0.382 1 93.25 37 GLU B O 1
ATOM 1808 N N . LEU B 1 38 ? -14.641 24.625 2.57 1 94.06 38 LEU B N 1
ATOM 1809 C CA . LEU B 1 38 ? -16.047 24.797 2.895 1 94.06 38 LEU B CA 1
ATOM 1810 C C . LEU B 1 38 ? -16.375 26.266 3.176 1 94.06 38 LEU B C 1
ATOM 1812 O O . LEU B 1 38 ? -17.531 26.641 3.344 1 94.06 38 LEU B O 1
ATOM 1816 N N . ASN B 1 39 ? -15.367 27.062 3.219 1 94 39 ASN B N 1
ATOM 1817 C CA . ASN B 1 39 ? -15.516 28.484 3.539 1 94 39 ASN B CA 1
ATOM 1818 C C . ASN B 1 39 ? -16.203 28.688 4.887 1 94 39 ASN B C 1
ATOM 1820 O O . ASN B 1 39 ? -17.203 29.406 4.977 1 94 39 ASN B O 1
ATOM 1824 N N . ILE B 1 40 ? -15.688 27.984 5.891 1 91.75 40 ILE B N 1
ATOM 1825 C CA . ILE B 1 40 ? -16.188 28.109 7.258 1 91.75 40 ILE B CA 1
ATOM 1826 C C . ILE B 1 40 ? -15.008 28.203 8.227 1 91.75 40 ILE B C 1
ATOM 1828 O O . ILE B 1 40 ? -13.852 28.016 7.832 1 91.75 40 ILE B O 1
ATOM 1832 N N . CYS B 1 41 ? -15.359 28.516 9.477 1 89.38 41 CYS B N 1
ATOM 1833 C CA . CYS B 1 41 ? -14.344 28.516 10.516 1 89.38 41 CYS B CA 1
ATOM 1834 C C . CYS B 1 41 ? -13.992 27.094 10.938 1 89.38 41 CYS B C 1
ATOM 1836 O O . CYS B 1 41 ? -14.875 26.25 11.055 1 89.38 41 CYS B O 1
ATOM 1838 N N . SER B 1 42 ? -12.703 26.812 11.227 1 87.25 42 SER B N 1
ATOM 1839 C CA . SER B 1 42 ? -12.227 25.469 11.555 1 87.25 42 SER B CA 1
ATOM 1840 C C . SER B 1 42 ? -12.938 24.922 12.789 1 87.25 42 SER B C 1
ATOM 1842 O O . SER B 1 42 ? -13.203 23.719 12.875 1 87.25 42 SER B O 1
ATOM 1844 N N . GLN B 1 43 ? -13.328 25.781 13.688 1 87.62 43 GLN B N 1
ATOM 1845 C CA . GLN B 1 43 ? -13.992 25.375 14.922 1 87.62 43 GLN B CA 1
ATOM 1846 C C . GLN B 1 43 ? -15.352 24.75 14.633 1 87.62 43 GLN B C 1
ATOM 1848 O O . GLN B 1 43 ? -15.797 23.859 15.367 1 87.62 43 GLN B O 1
ATOM 1853 N N . SER B 1 44 ? -15.969 25.188 13.555 1 88.94 44 SER B N 1
ATOM 1854 C CA . SER B 1 44 ? -17.281 24.672 13.188 1 88.94 44 SER B CA 1
ATOM 1855 C C . SER B 1 44 ? -17.219 23.203 12.781 1 88.94 44 SER B C 1
ATOM 1857 O O . SER B 1 44 ? -18.203 22.469 12.914 1 88.94 44 SER B O 1
ATOM 1859 N N . LEU B 1 45 ? -16.078 22.828 12.312 1 91.31 45 LEU B N 1
ATOM 1860 C CA . LEU B 1 45 ? -15.93 21.469 11.836 1 91.31 45 LEU B CA 1
ATOM 1861 C C . LEU B 1 45 ? -16.078 20.469 12.977 1 91.31 45 LEU B C 1
ATOM 1863 O O . LEU B 1 45 ? -16.547 19.344 12.781 1 91.31 45 LEU B O 1
ATOM 1867 N N . TYR B 1 46 ? -15.766 20.938 14.148 1 89.81 46 TYR B N 1
ATOM 1868 C CA . TYR B 1 46 ? -15.781 20.078 15.32 1 89.81 46 TYR B CA 1
ATOM 1869 C C . TYR B 1 46 ? -17.219 19.703 15.695 1 89.81 46 TYR B C 1
ATOM 1871 O O . TYR B 1 46 ? -17.438 18.734 16.438 1 89.81 46 TYR B O 1
ATOM 1879 N N . ASN B 1 47 ? -18.188 20.406 15.141 1 90.06 47 ASN B N 1
ATOM 1880 C CA . ASN B 1 47 ? -19.594 20.062 15.336 1 90.06 47 ASN B CA 1
ATOM 1881 C C . ASN B 1 47 ? -19.984 18.812 14.562 1 90.06 47 ASN B C 1
ATOM 1883 O O . ASN B 1 47 ? -20.984 18.172 14.875 1 90.06 47 ASN B O 1
ATOM 1887 N N . TYR B 1 48 ? -19.172 18.531 13.602 1 91.62 48 TYR B N 1
ATOM 1888 C CA . TYR B 1 48 ? -19.531 17.438 12.711 1 91.62 48 TYR B CA 1
ATOM 1889 C C . TYR B 1 48 ? -18.578 16.25 12.891 1 91.62 48 TYR B C 1
ATOM 1891 O O . TYR B 1 48 ? -19 15.102 12.789 1 91.62 48 TYR B O 1
ATOM 1899 N N . PHE B 1 49 ? -17.312 16.562 13.094 1 94.69 49 PHE B N 1
ATOM 1900 C CA . PHE B 1 49 ? -16.312 15.547 13.367 1 94.69 49 PHE B CA 1
ATOM 1901 C C . PHE B 1 49 ? -15.438 15.945 14.555 1 94.69 49 PHE B C 1
ATOM 1903 O O . PHE B 1 49 ? -14.945 17.078 14.617 1 94.69 49 PHE B O 1
ATOM 1910 N N . PRO B 1 50 ? -15.281 15.023 15.445 1 93.38 50 PRO B N 1
ATOM 1911 C CA . PRO B 1 50 ? -14.508 15.359 16.656 1 93.38 50 PRO B CA 1
ATOM 1912 C C . PRO B 1 50 ? -13.031 15.602 16.359 1 93.38 50 PRO B C 1
ATOM 1914 O O . PRO B 1 50 ? -12.352 16.281 17.125 1 93.38 50 PRO B O 1
ATOM 1917 N N . ASN B 1 51 ? -12.5 14.977 15.297 1 92 51 ASN B N 1
ATOM 1918 C CA . ASN B 1 51 ? -11.102 15.094 14.906 1 92 51 ASN B CA 1
ATOM 1919 C C . ASN B 1 51 ? -10.875 14.625 13.477 1 92 51 ASN B C 1
ATOM 1921 O O . ASN B 1 51 ? -11.781 14.086 12.836 1 92 51 ASN B O 1
ATOM 1925 N N . LEU B 1 52 ? -9.727 14.82 13.031 1 91.25 52 LEU B N 1
ATOM 1926 C CA . LEU B 1 52 ? -9.375 14.477 11.656 1 91.25 52 LEU B CA 1
ATOM 1927 C C . LEU B 1 52 ? -9.414 12.969 11.438 1 91.25 52 LEU B C 1
ATOM 1929 O O . LEU B 1 52 ? -9.922 12.492 10.422 1 91.25 52 LEU B O 1
ATOM 1933 N N . PRO B 1 53 ? -8.953 12.125 12.352 1 92.69 53 PRO B N 1
ATOM 1934 C CA . PRO B 1 53 ? -9.062 10.672 12.18 1 92.69 53 PRO B CA 1
ATOM 1935 C C . PRO B 1 53 ? -10.508 10.211 11.961 1 92.69 53 PRO B C 1
ATOM 1937 O O . PRO B 1 53 ? -10.75 9.273 11.203 1 92.69 53 PRO B O 1
ATOM 1940 N N . ALA B 1 54 ? -11.383 10.883 12.539 1 95.44 54 ALA B N 1
ATOM 1941 C CA . ALA B 1 54 ? -12.789 10.523 12.344 1 95.44 54 ALA B CA 1
ATOM 1942 C C . ALA B 1 54 ? -13.227 10.797 10.906 1 95.44 54 ALA B C 1
ATOM 1944 O O . ALA B 1 54 ? -14.055 10.062 10.352 1 95.44 54 ALA B O 1
ATOM 1945 N N . VAL B 1 55 ? -12.703 11.844 10.328 1 95.5 55 VAL B N 1
ATOM 1946 C CA . VAL B 1 55 ? -12.992 12.141 8.93 1 95.5 55 VAL B CA 1
ATOM 1947 C C . VAL B 1 55 ? -12.391 11.055 8.031 1 95.5 55 VAL B C 1
ATOM 1949 O O . VAL B 1 55 ? -13.062 10.547 7.129 1 95.5 55 VAL B O 1
ATOM 1952 N N . ILE B 1 56 ? -11.203 10.656 8.312 1 94.56 56 ILE B N 1
ATOM 1953 C CA . ILE B 1 56 ? -10.508 9.633 7.551 1 94.56 56 ILE B CA 1
ATOM 1954 C C . ILE B 1 56 ? -11.25 8.305 7.668 1 94.56 56 ILE B C 1
ATOM 1956 O O . ILE B 1 56 ? -11.445 7.602 6.676 1 94.56 56 ILE B O 1
ATOM 1960 N N . GLU B 1 57 ? -11.648 8.016 8.859 1 96.38 57 GLU B N 1
ATOM 1961 C CA . GLU B 1 57 ? -12.406 6.793 9.086 1 96.38 57 GLU B CA 1
ATOM 1962 C C . GLU B 1 57 ? -13.68 6.762 8.242 1 96.38 57 GLU B C 1
ATOM 1964 O O . GLU B 1 57 ? -14.016 5.738 7.645 1 96.38 57 GLU B O 1
ATOM 1969 N N . ALA B 1 58 ? -14.32 7.891 8.227 1 96.62 58 ALA B N 1
ATOM 1970 C CA . ALA B 1 58 ? -15.57 7.98 7.469 1 96.62 58 ALA B CA 1
ATOM 1971 C C . ALA B 1 58 ? -15.312 7.824 5.973 1 96.62 58 ALA B C 1
ATOM 1973 O O . ALA B 1 58 ? -16.047 7.105 5.281 1 96.62 58 ALA B O 1
ATOM 1974 N N . LEU B 1 59 ? -14.305 8.453 5.484 1 96.06 59 LEU B N 1
ATOM 1975 C CA . LEU B 1 59 ? -13.93 8.312 4.082 1 96.06 59 LEU B CA 1
ATOM 1976 C C . LEU B 1 59 ? -13.578 6.867 3.752 1 96.06 59 LEU B C 1
ATOM 1978 O O . LEU B 1 59 ? -14.031 6.332 2.736 1 96.06 59 LEU B O 1
ATOM 1982 N N . GLY B 1 60 ? -12.75 6.305 4.582 1 96 60 GLY B N 1
ATOM 1983 C CA . GLY B 1 60 ? -12.359 4.918 4.383 1 96 60 GLY B CA 1
ATOM 1984 C C . GLY B 1 60 ? -13.539 3.963 4.414 1 96 60 GLY B C 1
ATOM 1985 O O . GLY B 1 60 ? -13.617 3.037 3.605 1 96 60 GLY B O 1
ATOM 1986 N N . THR B 1 61 ? -14.445 4.219 5.363 1 97.44 61 THR B N 1
ATOM 1987 C CA . THR B 1 61 ? -15.656 3.406 5.473 1 97.44 61 THR B CA 1
ATOM 1988 C C . THR B 1 61 ? -16.453 3.457 4.176 1 97.44 61 THR B C 1
ATOM 1990 O O . THR B 1 61 ? -16.859 2.418 3.65 1 97.44 61 THR B O 1
ATOM 1993 N N . GLU B 1 62 ? -16.625 4.609 3.709 1 96 62 GLU B N 1
ATOM 1994 C CA . GLU B 1 62 ? -17.359 4.777 2.461 1 96 62 GLU B CA 1
ATOM 1995 C C . GLU B 1 62 ? -16.625 4.109 1.297 1 96 62 GLU B C 1
ATOM 1997 O O . GLU B 1 62 ? -17.25 3.471 0.449 1 96 62 GLU B O 1
ATOM 2002 N N . PHE B 1 63 ? -15.367 4.297 1.196 1 95.5 63 PHE B N 1
ATOM 2003 C CA . PHE B 1 63 ? -14.531 3.717 0.151 1 95.5 63 PHE B CA 1
ATOM 2004 C C . PHE B 1 63 ? -14.703 2.203 0.099 1 95.5 63 PHE B C 1
ATOM 2006 O O . PHE B 1 63 ? -14.977 1.641 -0.963 1 95.5 63 PHE B O 1
ATOM 2013 N N . MET B 1 64 ? -14.625 1.565 1.225 1 96.81 64 MET B N 1
ATOM 2014 C CA . MET B 1 64 ? -14.703 0.108 1.286 1 96.81 64 MET B CA 1
ATOM 2015 C C . MET B 1 64 ? -16.141 -0.371 1.065 1 96.81 64 MET B C 1
ATOM 2017 O O . MET B 1 64 ? -16.359 -1.427 0.47 1 96.81 64 MET B O 1
ATOM 2021 N N . HIS B 1 65 ? -17.062 0.37 1.601 1 97.06 65 HIS B N 1
ATOM 2022 C CA . HIS B 1 65 ? -18.453 0.023 1.374 1 97.06 65 HIS B CA 1
ATOM 2023 C C . HIS B 1 65 ? -18.797 0.057 -0.111 1 97.06 65 HIS B C 1
ATOM 2025 O O . HIS B 1 65 ? -19.453 -0.857 -0.624 1 97.06 65 HIS B O 1
ATOM 2031 N N . ASN B 1 66 ? -18.391 1.112 -0.75 1 96.81 66 ASN B N 1
ATOM 2032 C CA . ASN B 1 66 ? -18.641 1.23 -2.184 1 96.81 66 ASN B CA 1
ATOM 2033 C C . ASN B 1 66 ? -17.953 0.111 -2.965 1 96.81 66 ASN B C 1
ATOM 2035 O O . ASN B 1 66 ? -18.547 -0.448 -3.895 1 96.81 66 ASN B O 1
ATOM 2039 N N . LEU B 1 67 ? -16.734 -0.22 -2.639 1 97.31 67 LEU B N 1
ATOM 2040 C CA . LEU B 1 67 ? -16.047 -1.345 -3.268 1 97.31 67 LEU B CA 1
ATOM 2041 C C . LEU B 1 67 ? -16.828 -2.641 -3.057 1 97.31 67 LEU B C 1
ATOM 2043 O O . LEU B 1 67 ? -17.047 -3.402 -4.004 1 97.31 67 LEU B O 1
ATOM 2047 N N . TYR B 1 68 ? -17.25 -2.857 -1.824 1 98 68 TYR B N 1
ATOM 2048 C CA . TYR B 1 68 ? -18 -4.066 -1.502 1 98 68 TYR B CA 1
ATOM 2049 C C . TYR B 1 68 ? -19.266 -4.168 -2.357 1 98 68 TYR B C 1
ATOM 2051 O O . TYR B 1 68 ? -19.562 -5.23 -2.908 1 98 68 TYR B O 1
ATOM 2059 N N . GLN B 1 69 ? -19.938 -3.055 -2.477 1 97.88 69 GLN B N 1
ATOM 2060 C CA . GLN B 1 69 ? -21.172 -3.039 -3.262 1 97.88 69 GLN B CA 1
ATOM 2061 C C . GLN B 1 69 ? -20.891 -3.342 -4.73 1 97.88 69 GLN B C 1
ATOM 2063 O O . GLN B 1 69 ? -21.625 -4.105 -5.363 1 97.88 69 GLN B O 1
ATOM 2068 N N . GLU B 1 70 ? -19.891 -2.762 -5.227 1 97.62 70 GLU B N 1
ATOM 2069 C CA . GLU B 1 70 ? -19.531 -3.037 -6.613 1 97.62 70 GLU B CA 1
ATOM 2070 C C . GLU B 1 70 ? -19.156 -4.504 -6.809 1 97.62 70 GLU B C 1
ATOM 2072 O O . GLU B 1 70 ? -19.516 -5.113 -7.816 1 97.62 70 GLU B O 1
ATOM 2077 N N . LEU B 1 71 ? -18.453 -5.055 -5.867 1 98.06 71 LEU B N 1
ATOM 2078 C CA . LEU B 1 71 ? -18.062 -6.461 -5.941 1 98.06 71 LEU B CA 1
ATOM 2079 C C . LEU B 1 71 ? -19.281 -7.363 -5.953 1 98.06 71 LEU B C 1
ATOM 2081 O O . LEU B 1 71 ? -19.406 -8.234 -6.816 1 98.06 71 LEU B O 1
ATOM 2085 N N . ILE B 1 72 ? -20.172 -7.121 -5.031 1 97.06 72 ILE B N 1
ATOM 2086 C CA . ILE B 1 72 ? -21.359 -7.953 -4.914 1 97.06 72 ILE B CA 1
ATOM 2087 C C . ILE B 1 72 ? -22.156 -7.91 -6.219 1 97.06 72 ILE B C 1
ATOM 2089 O O . ILE B 1 72 ? -22.672 -8.93 -6.672 1 97.06 72 ILE B O 1
ATOM 2093 N N . GLU B 1 73 ? -22.266 -6.793 -6.77 1 96.81 73 GLU B N 1
ATOM 2094 C CA . GLU B 1 73 ? -23.016 -6.621 -8.008 1 96.81 73 GLU B CA 1
ATOM 2095 C C . GLU B 1 73 ? -22.375 -7.391 -9.156 1 96.81 73 GLU B C 1
ATOM 2097 O O . GLU B 1 73 ? -23.078 -7.836 -10.07 1 96.81 73 GLU B O 1
ATOM 2102 N N . ASN B 1 74 ? -21.078 -7.531 -9.117 1 96.69 74 ASN B N 1
ATOM 2103 C CA . ASN B 1 74 ? -20.391 -8.086 -10.273 1 96.69 74 ASN B CA 1
ATOM 2104 C C . ASN B 1 74 ? -20.062 -9.562 -10.07 1 96.69 74 ASN B C 1
ATOM 2106 O O . ASN B 1 74 ? -19.75 -10.273 -11.031 1 96.69 74 ASN B O 1
ATOM 2110 N N . VAL B 1 75 ? -20.094 -10.047 -8.844 1 95.25 75 VAL B N 1
ATOM 2111 C CA . VAL B 1 75 ? -19.75 -11.445 -8.625 1 95.25 75 VAL B CA 1
ATOM 2112 C C . VAL B 1 75 ? -21.016 -12.258 -8.375 1 95.25 75 VAL B C 1
ATOM 2114 O O . VAL B 1 75 ? -20.969 -13.492 -8.328 1 95.25 75 VAL B O 1
ATOM 2117 N N . SER B 1 76 ? -22.109 -11.539 -8.211 1 92.69 76 SER B N 1
ATOM 2118 C CA . SER B 1 76 ? -23.375 -12.227 -7.977 1 92.69 76 SER B CA 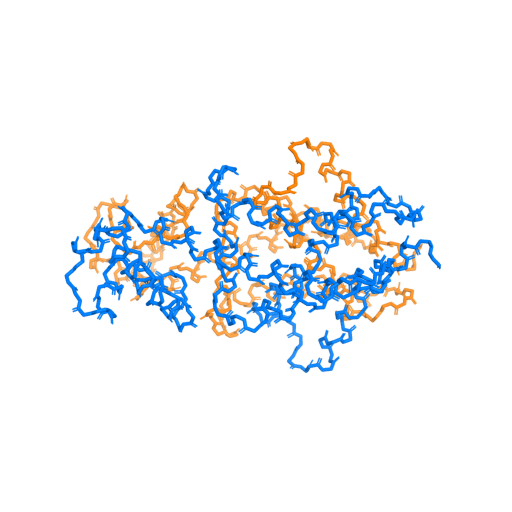1
ATOM 2119 C C . SER B 1 76 ? -23.75 -13.109 -9.156 1 92.69 76 SER B C 1
ATOM 2121 O O . SER B 1 76 ? -23.703 -12.672 -10.312 1 92.69 76 SER B O 1
ATOM 2123 N N . GLY B 1 77 ? -24.078 -14.359 -8.891 1 92.31 77 GLY B N 1
ATOM 2124 C CA . GLY B 1 77 ? -24.562 -15.266 -9.922 1 92.31 77 GLY B CA 1
ATOM 2125 C C . GLY B 1 77 ? -23.453 -16.062 -10.594 1 92.31 77 GLY B C 1
ATOM 2126 O O . GLY B 1 77 ? -23.719 -16.859 -11.492 1 92.31 77 GLY B O 1
ATOM 2127 N N . ILE B 1 78 ? -22.219 -15.773 -10.266 1 93.56 78 ILE B N 1
ATOM 2128 C CA . ILE B 1 78 ? -21.125 -16.547 -10.828 1 93.56 78 ILE B CA 1
ATOM 2129 C C . ILE B 1 78 ? -20.344 -17.234 -9.711 1 93.56 78 ILE B C 1
ATOM 2131 O O . ILE B 1 78 ? -20.531 -16.906 -8.531 1 93.56 78 ILE B O 1
ATOM 2135 N N . SER B 1 79 ? -19.609 -18.312 -10.109 1 91.75 79 SER B N 1
ATOM 2136 C CA . SER B 1 79 ? -18.859 -19.094 -9.133 1 91.75 79 SER B CA 1
ATOM 2137 C C . SER B 1 79 ? -17.547 -19.594 -9.719 1 91.75 79 SER B C 1
ATOM 2139 O O . SER B 1 79 ? -17.266 -19.391 -10.898 1 91.75 79 SER B O 1
ATOM 2141 N N . GLY B 1 80 ? -16.734 -20.156 -8.852 1 92.31 80 GLY B N 1
ATOM 2142 C CA . GLY B 1 80 ? -15.5 -20.781 -9.297 1 92.31 80 GLY B CA 1
ATOM 2143 C C . GLY B 1 80 ? -14.492 -19.781 -9.844 1 92.31 80 GLY B C 1
ATOM 2144 O O . GLY B 1 80 ? -14.336 -18.688 -9.297 1 92.31 80 GLY B O 1
ATOM 2145 N N . LYS B 1 81 ? -13.797 -20.094 -10.891 1 95.38 81 LYS B N 1
ATOM 2146 C CA . LYS B 1 81 ? -12.742 -19.281 -11.492 1 95.38 81 LYS B CA 1
ATOM 2147 C C . LYS B 1 81 ? -13.297 -17.953 -11.992 1 95.38 81 LYS B C 1
ATOM 2149 O O . LYS B 1 81 ? -12.648 -16.906 -11.844 1 95.38 81 LYS B O 1
ATOM 2154 N N . GLU B 1 82 ? -14.492 -17.984 -12.484 1 95.19 82 GLU B N 1
ATOM 2155 C CA . GLU B 1 82 ? -15.109 -16.781 -13.031 1 95.19 82 GLU B CA 1
ATOM 2156 C C . GLU B 1 82 ? -15.359 -15.75 -11.93 1 95.19 82 GLU B C 1
ATOM 2158 O O . GLU B 1 82 ? -15.148 -14.555 -12.133 1 95.19 82 GLU B O 1
ATOM 2163 N N . ALA B 1 83 ? -15.828 -16.188 -10.805 1 96.12 83 ALA B N 1
ATOM 2164 C CA . ALA B 1 83 ? -16.125 -15.289 -9.688 1 96.12 83 ALA B CA 1
ATOM 2165 C C . ALA B 1 83 ? -14.844 -14.664 -9.133 1 96.12 83 ALA B C 1
ATOM 2167 O O . ALA B 1 83 ? -14.805 -13.477 -8.82 1 96.12 83 ALA B O 1
ATOM 2168 N N . ILE B 1 84 ? -13.82 -15.477 -9.039 1 96.19 84 ILE B N 1
ATOM 2169 C CA . ILE B 1 84 ? -12.547 -15.023 -8.492 1 96.19 84 ILE B CA 1
ATOM 2170 C C . ILE B 1 84 ? -11.906 -14.016 -9.445 1 96.19 84 ILE B C 1
ATOM 2172 O O . ILE B 1 84 ? -11.383 -12.984 -9.016 1 96.19 84 ILE B O 1
ATOM 2176 N N . ARG B 1 85 ? -12.008 -14.336 -10.742 1 96.38 85 ARG B N 1
ATOM 2177 C CA . ARG B 1 85 ? -11.523 -13.398 -11.75 1 96.38 85 ARG B CA 1
ATOM 2178 C C . ARG B 1 85 ? -12.273 -12.07 -11.672 1 96.38 85 ARG B C 1
ATOM 2180 O O . ARG B 1 85 ? -11.664 -11 -11.68 1 96.38 85 ARG B O 1
ATOM 2187 N N . ALA B 1 86 ? -13.555 -12.156 -11.586 1 96.88 86 ALA B N 1
ATOM 2188 C CA . ALA B 1 86 ? -14.375 -10.953 -11.508 1 96.88 86 ALA B CA 1
ATOM 2189 C C . ALA B 1 86 ? -14.039 -10.133 -10.266 1 96.88 86 ALA B C 1
ATOM 2191 O O . ALA B 1 86 ? -13.945 -8.898 -10.328 1 96.88 86 ALA B O 1
ATOM 2192 N N . PHE B 1 87 ? -13.867 -10.828 -9.164 1 97.5 87 PHE B N 1
ATOM 2193 C CA . PHE B 1 87 ? -13.477 -10.164 -7.926 1 97.5 87 PHE B CA 1
ATOM 2194 C C . PHE B 1 87 ? -12.211 -9.344 -8.125 1 97.5 87 PHE B C 1
ATOM 2196 O O . PHE B 1 87 ? -12.172 -8.156 -7.793 1 97.5 87 PHE B O 1
ATOM 2203 N N . ALA B 1 88 ? -11.211 -9.961 -8.672 1 97.25 88 ALA B N 1
ATOM 2204 C CA . ALA B 1 88 ? -9.914 -9.312 -8.875 1 97.25 88 ALA B CA 1
ATOM 2205 C C . ALA B 1 88 ? -10.039 -8.125 -9.828 1 97.25 88 ALA B C 1
ATOM 2207 O O . ALA B 1 88 ? -9.492 -7.051 -9.562 1 97.25 88 ALA B O 1
ATOM 2208 N N . GLU B 1 89 ? -10.734 -8.281 -10.898 1 95.94 89 GLU B N 1
ATOM 2209 C CA . GLU B 1 89 ? -10.875 -7.246 -11.922 1 95.94 89 GLU B CA 1
ATOM 2210 C C . GLU B 1 89 ? -11.641 -6.035 -11.391 1 95.94 89 GLU B C 1
ATOM 2212 O O . GLU B 1 89 ? -11.234 -4.895 -11.617 1 95.94 89 GLU B O 1
ATOM 2217 N N . VAL B 1 90 ? -12.695 -6.281 -10.688 1 96.69 90 VAL B N 1
ATOM 2218 C CA . VAL B 1 90 ? -13.5 -5.203 -10.125 1 96.69 90 VAL B CA 1
ATOM 2219 C C . VAL B 1 90 ? -12.68 -4.434 -9.094 1 96.69 90 VAL B C 1
ATOM 2221 O O . VAL B 1 90 ? -12.648 -3.201 -9.109 1 96.69 90 VAL B O 1
ATOM 2224 N N . ALA B 1 91 ? -12.031 -5.176 -8.211 1 95.62 91 ALA B N 1
ATOM 2225 C CA . ALA B 1 91 ? -11.219 -4.527 -7.184 1 95.62 91 ALA B CA 1
ATOM 2226 C C . ALA B 1 91 ? -10.109 -3.688 -7.816 1 95.62 91 ALA B C 1
ATOM 2228 O O . ALA B 1 91 ? -9.914 -2.529 -7.441 1 95.62 91 ALA B O 1
ATOM 2229 N N . HIS B 1 92 ? -9.406 -4.266 -8.781 1 92.31 92 HIS B N 1
ATOM 2230 C CA . HIS B 1 92 ? -8.336 -3.568 -9.477 1 92.31 92 HIS B CA 1
ATOM 2231 C C . HIS B 1 92 ? -8.844 -2.301 -10.156 1 92.31 92 HIS B C 1
ATOM 2233 O O . HIS B 1 92 ? -8.258 -1.227 -9.992 1 92.31 92 HIS B O 1
ATOM 2239 N N . CYS B 1 93 ? -9.914 -2.375 -10.852 1 91.06 93 CYS B N 1
ATOM 2240 C CA . CYS B 1 93 ? -10.484 -1.243 -11.57 1 91.06 93 CYS B CA 1
ATOM 2241 C C . CYS B 1 93 ? -10.984 -0.176 -10.609 1 91.06 93 CYS B C 1
ATOM 2243 O O . CYS B 1 93 ? -10.828 1.02 -10.859 1 91.06 93 CYS B O 1
ATOM 2245 N N . TYR B 1 94 ? -11.57 -0.606 -9.586 1 93.81 94 TYR B N 1
ATOM 2246 C CA . TYR B 1 94 ? -12.086 0.329 -8.594 1 93.81 94 TYR B CA 1
ATOM 2247 C C . TYR B 1 94 ? -10.961 1.184 -8.016 1 93.81 94 TYR B C 1
ATOM 2249 O O . TYR B 1 94 ? -11.078 2.408 -7.949 1 93.81 94 TYR B O 1
ATOM 2257 N N . PHE B 1 95 ? -9.906 0.529 -7.566 1 89.25 95 PHE B N 1
ATOM 2258 C CA . PHE B 1 95 ? -8.773 1.242 -6.988 1 89.25 95 PHE B CA 1
ATOM 2259 C C . PHE B 1 95 ? -8.141 2.174 -8.016 1 89.25 95 PHE B C 1
ATOM 2261 O O . PHE B 1 95 ? -7.758 3.299 -7.684 1 89.25 95 PHE B O 1
ATOM 2268 N N . GLU B 1 96 ? -8.055 1.768 -9.234 1 83.69 96 GLU B N 1
ATOM 2269 C CA . GLU B 1 96 ? -7.438 2.57 -10.281 1 83.69 96 GLU B CA 1
ATOM 2270 C C . GLU B 1 96 ? -8.258 3.826 -10.57 1 83.69 96 GLU B C 1
ATOM 2272 O O . GLU B 1 96 ? -7.699 4.875 -10.898 1 83.69 96 GLU B O 1
ATOM 2277 N N . ARG B 1 97 ? -9.547 3.695 -10.469 1 86 97 ARG B N 1
ATOM 2278 C CA . ARG B 1 97 ? -10.445 4.797 -10.805 1 86 97 ARG B CA 1
ATOM 2279 C C . ARG B 1 97 ? -10.438 5.863 -9.711 1 86 97 ARG B C 1
ATOM 2281 O O . ARG B 1 97 ? -10.797 7.016 -9.961 1 86 97 ARG B O 1
ATOM 2288 N N . GLN B 1 98 ? -10.195 5.543 -8.445 1 84.5 98 GLN B N 1
ATOM 2289 C CA . GLN B 1 98 ? -10.312 6.457 -7.316 1 84.5 98 GLN B CA 1
ATOM 2290 C C . GLN B 1 98 ? -9.117 7.402 -7.25 1 84.5 98 GLN B C 1
ATOM 2292 O O . GLN B 1 98 ? -9.039 8.258 -6.367 1 84.5 98 GLN B O 1
ATOM 2297 N N . GLN B 1 99 ? -8.453 7.512 -8.258 1 75.69 99 GLN B N 1
ATOM 2298 C CA . GLN B 1 99 ? -7.277 8.375 -8.281 1 75.69 99 GLN B CA 1
ATOM 2299 C C . GLN B 1 99 ? -6.512 8.305 -6.965 1 75.69 99 GLN B C 1
ATOM 2301 O O . GLN B 1 99 ? -6.094 7.219 -6.547 1 75.69 99 GLN B O 1
ATOM 2306 N N . SER B 1 100 ? -6.426 9.531 -6.07 1 77.56 100 SER B N 1
ATOM 2307 C CA . SER B 1 100 ? -5.617 9.609 -4.859 1 77.56 100 SER B CA 1
ATOM 2308 C C . SER B 1 100 ? -6.395 9.109 -3.646 1 77.56 100 SER B C 1
ATOM 2310 O O . SER B 1 100 ? -5.812 8.852 -2.59 1 77.56 100 SER B O 1
ATOM 2312 N N . LEU B 1 101 ? -7.652 8.789 -3.885 1 82.44 101 LEU B N 1
ATOM 2313 C CA . LEU B 1 101 ? -8.453 8.336 -2.758 1 82.44 101 LEU B CA 1
ATOM 2314 C C . LEU B 1 101 ? -8.039 6.934 -2.326 1 82.44 101 LEU B C 1
ATOM 2316 O O . LEU B 1 101 ? -8.266 6.539 -1.181 1 82.44 101 LEU B O 1
ATOM 2320 N N . ASP B 1 102 ? -7.406 6.203 -3.203 1 82.31 102 ASP B N 1
ATOM 2321 C CA . ASP B 1 102 ? -6.977 4.84 -2.914 1 82.31 102 ASP B CA 1
ATOM 2322 C C . ASP B 1 102 ? -5.938 4.816 -1.797 1 82.31 102 ASP B C 1
ATOM 2324 O O . ASP B 1 102 ? -5.785 3.809 -1.104 1 82.31 102 ASP B O 1
ATOM 2328 N N . GLU B 1 103 ? -5.34 5.98 -1.531 1 80.25 103 GLU B N 1
ATOM 2329 C CA . GLU B 1 103 ? -4.355 6.09 -0.459 1 80.25 103 GLU B CA 1
ATOM 2330 C C . GLU B 1 103 ? -4.992 5.836 0.904 1 80.25 103 GLU B C 1
ATOM 2332 O O . GLU B 1 103 ? -4.301 5.496 1.865 1 80.25 103 GLU B O 1
ATOM 2337 N N . ILE B 1 104 ? -6.309 6.004 0.944 1 87 104 ILE B N 1
ATOM 2338 C CA . ILE B 1 104 ? -7.027 5.938 2.211 1 87 104 ILE B CA 1
ATOM 2339 C C . ILE B 1 104 ? -6.859 4.547 2.824 1 87 104 ILE B C 1
ATOM 2341 O O . ILE B 1 104 ? -6.871 4.398 4.051 1 87 104 ILE B O 1
ATOM 2345 N N . ILE B 1 105 ? -6.602 3.52 1.952 1 86.19 105 ILE B N 1
ATOM 2346 C CA . ILE B 1 105 ? -6.551 2.137 2.414 1 86.19 105 ILE B CA 1
ATOM 2347 C C . ILE B 1 105 ? -5.355 1.949 3.346 1 86.19 105 ILE B C 1
ATOM 2349 O O . ILE B 1 105 ? -5.379 1.092 4.23 1 86.19 105 ILE B O 1
ATOM 2353 N N . TYR B 1 106 ? -4.398 2.783 3.262 1 79.94 106 TYR B N 1
ATOM 2354 C CA . TYR B 1 106 ? -3.174 2.664 4.043 1 79.94 106 TYR B CA 1
ATOM 2355 C C . TYR B 1 106 ? -3.4 3.109 5.484 1 79.94 106 TYR B C 1
ATOM 2357 O O . TYR B 1 106 ? -2.562 2.865 6.355 1 79.94 106 TYR B O 1
ATOM 2365 N N . PHE B 1 107 ? -4.531 3.645 5.797 1 84.62 107 PHE B N 1
ATOM 2366 C CA . PHE B 1 107 ? -4.789 4.172 7.133 1 84.62 107 PHE B CA 1
ATOM 2367 C C . PHE B 1 107 ? -5.664 3.217 7.934 1 84.62 107 PHE B C 1
ATOM 2369 O O . PHE B 1 107 ? -5.914 3.443 9.117 1 84.62 107 PHE B O 1
ATOM 2376 N N . VAL B 1 108 ? -6.008 2.184 7.316 1 89 108 VAL B N 1
ATOM 2377 C CA . VAL B 1 108 ? -6.969 1.285 7.945 1 89 108 VAL B CA 1
ATOM 2378 C C . VAL B 1 108 ? -6.383 0.72 9.234 1 89 108 VAL B C 1
ATOM 2380 O O . VAL B 1 108 ? -7.102 0.517 10.219 1 89 108 VAL B O 1
ATOM 2383 N N . HIS B 1 109 ? -5.141 0.577 9.32 1 83.88 109 HIS B N 1
ATOM 2384 C CA . HIS B 1 109 ? -4.488 -0.044 10.469 1 83.88 109 HIS B CA 1
ATOM 2385 C C . HIS B 1 109 ? -4.5 0.883 11.68 1 83.88 109 HIS B C 1
ATOM 2387 O O . HIS B 1 109 ? -4.211 0.453 12.797 1 83.88 109 HIS B O 1
ATOM 2393 N N . GLN B 1 110 ? -4.82 2.152 11.5 1 84 110 GLN B N 1
ATOM 2394 C CA . GLN B 1 110 ? -4.809 3.133 12.578 1 84 110 GLN B CA 1
ATOM 2395 C C . GLN B 1 110 ? -6.105 3.088 13.383 1 84 110 GLN B C 1
ATOM 2397 O O . GLN B 1 110 ? -6.238 3.764 14.406 1 84 110 GLN B O 1
ATOM 2402 N N . PHE B 1 111 ? -7 2.254 12.938 1 92.12 111 PHE B N 1
ATOM 2403 C CA . PHE B 1 111 ? -8.312 2.197 13.57 1 92.12 111 PHE B CA 1
ATOM 2404 C C . PHE B 1 111 ? -8.531 0.84 14.227 1 92.12 111 PHE B C 1
ATOM 2406 O O . PHE B 1 111 ? -7.965 -0.166 13.797 1 92.12 111 PHE B O 1
ATOM 2413 N N . PRO B 1 112 ? -9.328 0.848 15.289 1 93 112 PRO B N 1
ATOM 2414 C CA . PRO B 1 112 ? -9.594 -0.42 15.969 1 93 112 PRO B CA 1
ATOM 2415 C C . PRO B 1 112 ? -10.469 -1.359 15.141 1 93 112 PRO B C 1
ATOM 2417 O O . PRO B 1 112 ? -11.125 -0.923 14.195 1 93 112 PRO B O 1
ATOM 2420 N N . GLU B 1 113 ? -10.484 -2.586 15.461 1 91.5 113 GLU B N 1
ATOM 2421 C CA . GLU B 1 113 ? -11.234 -3.613 14.742 1 91.5 113 GLU B CA 1
ATOM 2422 C C . GLU B 1 113 ? -12.727 -3.285 14.711 1 91.5 113 GLU B C 1
ATOM 2424 O O . GLU B 1 113 ? -13.445 -3.719 13.805 1 91.5 113 GLU B O 1
ATOM 2429 N N . SER B 1 114 ? -13.195 -2.537 15.664 1 94.94 114 SER B N 1
ATOM 2430 C CA . SER B 1 114 ? -14.609 -2.199 15.766 1 94.94 114 SER B CA 1
ATOM 2431 C C . SER B 1 114 ? -14.977 -1.084 14.789 1 94.94 114 SER B C 1
ATOM 2433 O O . SER B 1 114 ? -16.156 -0.805 14.578 1 94.94 114 SER B O 1
ATOM 2435 N N . SER B 1 115 ? -13.984 -0.461 14.188 1 96.69 115 SER B N 1
ATOM 2436 C CA . SER B 1 115 ? -14.219 0.629 13.25 1 96.69 115 SER B CA 1
ATOM 2437 C C . SER B 1 115 ? -14.961 0.141 12.008 1 96.69 115 SER B C 1
ATOM 2439 O O . SER B 1 115 ? -14.609 -0.892 11.438 1 96.69 115 SER B O 1
ATOM 2441 N N . PRO B 1 116 ? -15.914 0.95 11.57 1 97.5 116 PRO B N 1
ATOM 2442 C CA . PRO B 1 116 ? -16.594 0.58 10.336 1 97.5 116 PRO B CA 1
ATOM 2443 C C . PRO B 1 116 ? -15.656 0.523 9.133 1 97.5 116 PRO B C 1
ATOM 2445 O O . PRO B 1 116 ? -15.914 -0.214 8.172 1 97.5 116 PRO B O 1
ATOM 2448 N N . PHE B 1 117 ? -14.633 1.255 9.18 1 97.06 117 PHE B N 1
ATOM 2449 C CA . PHE B 1 117 ? -13.602 1.206 8.148 1 97.06 117 PHE B CA 1
ATOM 2450 C C . PHE B 1 117 ? -12.938 -0.165 8.109 1 97.06 117 PHE B C 1
ATOM 2452 O O . PHE B 1 117 ? -12.867 -0.801 7.059 1 97.06 117 PHE B O 1
ATOM 2459 N N . VAL B 1 118 ? -12.531 -0.636 9.242 1 95.5 118 VAL B N 1
ATOM 2460 C CA . VAL B 1 118 ? -11.875 -1.933 9.367 1 95.5 118 VAL B CA 1
ATOM 2461 C C . VAL B 1 118 ? -12.867 -3.049 9.062 1 95.5 118 VAL B C 1
ATOM 2463 O O . VAL B 1 118 ? -12.539 -4 8.352 1 95.5 118 VAL B O 1
ATOM 2466 N N . GLN B 1 119 ? -14.047 -2.885 9.516 1 96.38 119 GLN B N 1
ATOM 2467 C CA . GLN B 1 119 ? -15.078 -3.893 9.266 1 96.38 119 GLN B CA 1
ATOM 2468 C C . GLN B 1 119 ? -15.422 -3.975 7.785 1 96.38 119 GLN B C 1
ATOM 2470 O O . GLN B 1 119 ? -15.617 -5.066 7.246 1 96.38 119 GLN B O 1
ATOM 2475 N N . GLY B 1 120 ? -15.508 -2.783 7.16 1 96.88 120 GLY B N 1
ATOM 2476 C CA . GLY B 1 120 ? -15.75 -2.771 5.727 1 96.88 120 GLY B CA 1
ATOM 2477 C C . GLY B 1 120 ? -14.664 -3.463 4.93 1 96.88 120 GLY B C 1
ATOM 2478 O O . GLY B 1 120 ? -14.945 -4.164 3.955 1 96.88 120 GLY B O 1
ATOM 2479 N N . THR B 1 121 ? -13.445 -3.285 5.336 1 95.69 121 THR B N 1
ATOM 2480 C CA . THR B 1 121 ? -12.328 -3.982 4.711 1 95.69 121 THR B CA 1
ATOM 2481 C C . THR B 1 121 ? -12.445 -5.492 4.918 1 95.69 121 THR B C 1
ATOM 2483 O O . THR B 1 121 ? -12.273 -6.266 3.977 1 95.69 121 THR B O 1
ATOM 2486 N N . GLY B 1 122 ? -12.75 -5.852 6.117 1 94.56 122 GLY B N 1
ATOM 2487 C CA . GLY B 1 122 ? -12.992 -7.254 6.418 1 94.56 122 GLY B CA 1
ATOM 2488 C C . GLY B 1 122 ? -14.102 -7.859 5.582 1 94.56 122 GLY B C 1
ATOM 2489 O O . GLY B 1 122 ? -14.008 -9.016 5.16 1 94.56 122 GLY B O 1
ATOM 2490 N N . ASP B 1 123 ? -15.133 -7.078 5.34 1 96.75 123 ASP B N 1
ATOM 2491 C CA . ASP B 1 123 ? -16.25 -7.555 4.531 1 96.75 123 ASP B CA 1
ATOM 2492 C C . ASP B 1 123 ? -15.797 -7.902 3.117 1 96.75 123 ASP B C 1
ATOM 2494 O O . ASP B 1 123 ? -16.234 -8.898 2.543 1 96.75 123 ASP B O 1
ATOM 2498 N N . VAL B 1 124 ? -14.938 -7.098 2.596 1 97 124 VAL B N 1
ATOM 2499 C CA . VAL B 1 124 ? -14.414 -7.344 1.255 1 97 124 VAL B CA 1
ATOM 2500 C C . VAL B 1 124 ? -13.602 -8.633 1.244 1 97 124 VAL B C 1
ATOM 2502 O O . VAL B 1 124 ? -13.773 -9.477 0.364 1 97 124 VAL B O 1
ATOM 2505 N N . ILE B 1 125 ? -12.789 -8.82 2.215 1 95.44 125 ILE B N 1
ATOM 2506 C CA . ILE B 1 125 ? -11.945 -10 2.318 1 95.44 125 ILE B CA 1
ATOM 2507 C C . ILE B 1 125 ? -12.812 -11.242 2.525 1 95.44 125 ILE B C 1
ATOM 2509 O O . ILE B 1 125 ? -12.578 -12.281 1.903 1 95.44 125 ILE B O 1
ATOM 2513 N N . ASN B 1 126 ? -13.852 -11.094 3.355 1 95.81 126 ASN B N 1
ATOM 2514 C CA . ASN B 1 126 ? -14.742 -12.211 3.646 1 95.81 126 ASN B CA 1
ATOM 2515 C C . ASN B 1 126 ? -15.539 -12.625 2.412 1 95.81 126 ASN B C 1
ATOM 2517 O O . ASN B 1 126 ? -15.906 -13.789 2.27 1 95.81 126 ASN B O 1
ATOM 2521 N N . LEU B 1 127 ? -15.82 -11.641 1.612 1 96.88 127 LEU B N 1
ATOM 2522 C CA . LEU B 1 127 ? -16.484 -11.977 0.36 1 96.88 127 LEU B CA 1
ATOM 2523 C C . LEU B 1 127 ? -15.641 -12.938 -0.468 1 96.88 127 LEU B C 1
ATOM 2525 O O . LEU B 1 127 ? -16.156 -13.922 -1.007 1 96.88 127 LEU B O 1
ATOM 2529 N N . LEU B 1 128 ? -14.359 -12.711 -0.624 1 96.56 128 LEU B N 1
ATOM 2530 C CA . LEU B 1 128 ? -13.469 -13.617 -1.347 1 96.56 128 LEU B CA 1
ATOM 2531 C C . LEU B 1 128 ? -13.438 -14.984 -0.685 1 96.56 128 LEU B C 1
ATOM 2533 O O . LEU B 1 128 ? -13.453 -16.016 -1.37 1 96.56 128 LEU B O 1
ATOM 2537 N N . LYS B 1 129 ? -13.422 -14.969 0.648 1 95.12 129 LYS B N 1
ATOM 2538 C CA . LYS B 1 129 ? -13.445 -16.234 1.383 1 95.12 129 LYS B CA 1
ATOM 2539 C C . LYS B 1 129 ? -14.688 -17.047 1.027 1 95.12 129 LYS B C 1
ATOM 2541 O O . LYS B 1 129 ? -14.602 -18.266 0.846 1 95.12 129 LYS B O 1
ATOM 2546 N N . ARG B 1 130 ? -15.742 -16.391 0.921 1 95 130 ARG B N 1
ATOM 2547 C CA . ARG B 1 130 ? -16.984 -17.062 0.573 1 95 130 ARG B CA 1
ATOM 2548 C C . ARG B 1 130 ? -16.938 -17.609 -0.851 1 95 130 ARG B C 1
ATOM 2550 O O . ARG B 1 130 ? -17.438 -18.703 -1.119 1 95 130 ARG B O 1
ATOM 2557 N N . LEU B 1 131 ? -16.359 -16.828 -1.729 1 94.44 131 LEU B N 1
ATOM 2558 C CA . LEU B 1 131 ? -16.297 -17.234 -3.131 1 94.44 131 LEU B CA 1
ATOM 2559 C C . LEU B 1 131 ? -15.438 -18.484 -3.297 1 94.44 131 LEU B C 1
ATOM 2561 O O . LEU B 1 131 ? -15.672 -19.297 -4.199 1 94.44 131 LEU B O 1
ATOM 2565 N N . ILE B 1 132 ? -14.461 -18.672 -2.418 1 93.81 132 ILE B N 1
ATOM 2566 C CA . ILE B 1 132 ? -13.547 -19.797 -2.607 1 93.81 132 ILE B CA 1
ATOM 2567 C C . ILE B 1 132 ? -13.961 -20.969 -1.712 1 93.81 132 ILE B C 1
ATOM 2569 O O . ILE B 1 132 ? -13.383 -22.047 -1.781 1 93.81 132 ILE B O 1
ATOM 2573 N N . ALA B 1 133 ? -14.922 -20.734 -0.819 1 91.19 133 ALA B N 1
ATOM 2574 C CA . ALA B 1 133 ? -15.328 -21.703 0.191 1 91.19 133 ALA B CA 1
ATOM 2575 C C . ALA B 1 133 ? -15.68 -23.047 -0.449 1 91.19 133 ALA B C 1
ATOM 2577 O O . ALA B 1 133 ? -15.367 -24.109 0.099 1 91.19 133 ALA B O 1
ATOM 2578 N N . HIS B 1 134 ? -16.219 -23.016 -1.618 1 85.38 134 HIS B N 1
ATOM 2579 C CA . HIS B 1 134 ? -16.672 -24.266 -2.227 1 85.38 134 HIS B CA 1
ATOM 2580 C C . HIS B 1 134 ? -15.766 -24.672 -3.383 1 85.38 134 HIS B C 1
ATOM 2582 O O . HIS B 1 134 ? -16.141 -25.531 -4.191 1 85.38 134 HIS B O 1
ATOM 2588 N N . THR B 1 135 ? -14.68 -24.016 -3.463 1 90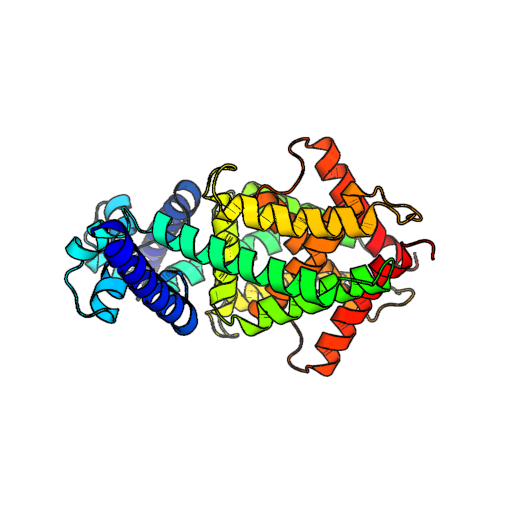.31 135 THR B N 1
ATOM 2589 C CA . THR B 1 135 ? -13.719 -24.375 -4.496 1 90.31 135 THR B CA 1
ATOM 2590 C C . THR B 1 135 ? -12.641 -25.297 -3.934 1 90.31 135 THR B C 1
ATOM 2592 O O . THR B 1 135 ? -12.336 -25.25 -2.74 1 90.31 135 THR B O 1
ATOM 2595 N N . GLU B 1 136 ? -12.266 -26.219 -4.742 1 91.56 136 GLU B N 1
ATOM 2596 C CA . GLU B 1 136 ? -11.148 -27.078 -4.371 1 91.56 136 GLU B CA 1
ATOM 2597 C C . GLU B 1 136 ? -9.836 -26.562 -4.938 1 91.56 136 GLU B C 1
ATOM 2599 O O . GLU B 1 136 ? -9.75 -26.219 -6.117 1 91.56 136 GLU B O 1
ATOM 2604 N N . LEU B 1 137 ? -8.867 -26.469 -4.09 1 91.56 137 LEU B N 1
ATOM 2605 C CA . LEU B 1 137 ? -7.551 -25.969 -4.48 1 91.56 137 LEU B CA 1
ATOM 2606 C C . LEU B 1 137 ? -6.551 -27.109 -4.613 1 91.56 137 LEU B C 1
ATOM 2608 O O . LEU B 1 137 ? -6.672 -28.125 -3.93 1 91.56 137 LEU B O 1
ATOM 2612 N N . LYS B 1 138 ? -5.641 -27.016 -5.48 1 89.75 138 LYS B N 1
ATOM 2613 C CA . LYS B 1 138 ? -4.66 -28.062 -5.766 1 89.75 138 LYS B CA 1
ATOM 2614 C C . LYS B 1 138 ? -3.68 -28.219 -4.605 1 89.75 138 LYS B C 1
ATOM 2616 O O . LYS B 1 138 ? -3.564 -29.312 -4.035 1 89.75 138 LYS B O 1
ATOM 2621 N N . GLN B 1 139 ? -3.039 -27.141 -4.168 1 84.31 139 GLN B N 1
ATOM 2622 C CA . GLN B 1 139 ? -1.929 -27.266 -3.23 1 84.31 139 GLN B CA 1
ATOM 2623 C C . GLN B 1 139 ? -2.094 -26.328 -2.043 1 84.31 139 GLN B C 1
ATOM 2625 O O . GLN B 1 139 ? -1.68 -26.641 -0.927 1 84.31 139 GLN B O 1
ATOM 2630 N N . MET B 1 140 ? -2.809 -25.25 -2.229 1 86.5 140 MET B N 1
ATOM 2631 C CA . MET B 1 140 ? -2.836 -24.203 -1.214 1 86.5 140 MET B CA 1
ATOM 2632 C C . MET B 1 140 ? -3.986 -24.422 -0.237 1 86.5 140 MET B C 1
ATOM 2634 O O . MET B 1 140 ? -5.059 -24.891 -0.628 1 86.5 140 MET B O 1
ATOM 2638 N N . ALA B 1 141 ? -3.646 -24.062 0.995 1 89.44 141 ALA B N 1
ATOM 2639 C CA . ALA B 1 141 ? -4.75 -23.906 1.939 1 89.44 141 ALA B CA 1
ATOM 2640 C C . ALA B 1 141 ? -5.625 -22.719 1.562 1 89.44 141 ALA B C 1
ATOM 2642 O O . ALA B 1 141 ? -5.133 -21.719 1.032 1 89.44 141 ALA B O 1
ATOM 2643 N N . LYS B 1 142 ? -6.922 -22.844 1.851 1 91.62 142 LYS B N 1
ATOM 2644 C CA . LYS B 1 142 ? -7.871 -21.797 1.466 1 91.62 142 LYS B CA 1
ATOM 2645 C C . LYS B 1 142 ? -7.5 -20.453 2.098 1 91.62 142 LYS B C 1
ATOM 2647 O O . LYS B 1 142 ? -7.59 -19.406 1.449 1 91.62 142 LYS B O 1
ATOM 2652 N N . GLU B 1 143 ? -7.07 -20.484 3.332 1 89.81 143 GLU B N 1
ATOM 2653 C CA . GLU B 1 143 ? -6.684 -19.25 4.016 1 89.81 143 GLU B CA 1
ATOM 2654 C C . GLU B 1 143 ? -5.469 -18.609 3.348 1 89.81 143 GLU B C 1
ATOM 2656 O O . GLU B 1 143 ? -5.426 -17.391 3.166 1 89.81 143 GLU B O 1
ATOM 2661 N N . SER B 1 144 ? -4.535 -19.422 2.967 1 90.44 144 SER B N 1
ATOM 2662 C CA . SER B 1 144 ? -3.35 -18.922 2.279 1 90.44 144 SER B CA 1
ATOM 2663 C C . SER B 1 144 ? -3.707 -18.344 0.911 1 90.44 144 SER B C 1
ATOM 2665 O O . SER B 1 144 ? -3.168 -17.312 0.503 1 90.44 144 SER B O 1
ATOM 2667 N N . PHE B 1 145 ? -4.613 -19.062 0.261 1 93.19 145 PHE B N 1
ATOM 2668 C CA . PHE B 1 145 ? -5.055 -18.578 -1.044 1 93.19 145 PHE B CA 1
ATOM 2669 C C . PHE B 1 145 ? -5.645 -17.172 -0.935 1 93.19 145 PHE B C 1
ATOM 2671 O O . PHE B 1 145 ? -5.293 -16.281 -1.712 1 93.19 145 PHE B O 1
ATOM 2678 N N . VAL B 1 146 ? -6.516 -16.953 0.027 1 93.88 146 VAL B N 1
ATOM 2679 C CA . VAL B 1 146 ? -7.184 -15.672 0.207 1 93.88 146 VAL B CA 1
ATOM 2680 C C . VAL B 1 146 ? -6.145 -14.586 0.47 1 93.88 146 VAL B C 1
ATOM 2682 O O . VAL B 1 146 ? -6.152 -13.539 -0.189 1 93.88 146 VAL B O 1
ATOM 2685 N N . GLN B 1 147 ? -5.262 -14.812 1.364 1 92.38 147 GLN B N 1
ATOM 2686 C CA . GLN B 1 147 ? -4.242 -13.836 1.732 1 92.38 147 GLN B CA 1
ATOM 2687 C C . GLN B 1 147 ? -3.328 -13.523 0.55 1 92.38 147 GLN B C 1
ATOM 2689 O O . GLN B 1 147 ? -3.102 -12.352 0.23 1 92.38 147 GLN B O 1
ATOM 2694 N N . ASP B 1 148 ? -2.893 -14.602 -0.111 1 92.19 148 ASP B N 1
ATOM 2695 C CA . ASP B 1 148 ? -1.958 -14.43 -1.218 1 92.19 148 ASP B CA 1
ATOM 2696 C C . ASP B 1 148 ? -2.629 -13.727 -2.398 1 92.19 148 ASP B C 1
ATOM 2698 O O . ASP B 1 148 ? -2.014 -12.891 -3.062 1 92.19 148 ASP B O 1
ATOM 2702 N N . PHE B 1 149 ? -3.838 -14.102 -2.623 1 95.31 149 PHE B N 1
ATOM 2703 C CA . PHE B 1 149 ? -4.582 -13.516 -3.732 1 95.31 149 PHE B CA 1
ATOM 2704 C C . PHE B 1 149 ? -4.844 -12.039 -3.488 1 95.31 149 PHE B C 1
ATOM 2706 O O . PHE B 1 149 ? -4.566 -11.203 -4.352 1 95.31 149 PHE B O 1
ATOM 2713 N N . ILE B 1 150 ? -5.293 -11.68 -2.361 1 94.62 150 ILE B N 1
ATOM 2714 C CA . ILE B 1 150 ? -5.555 -10.289 -1.995 1 94.62 150 ILE B 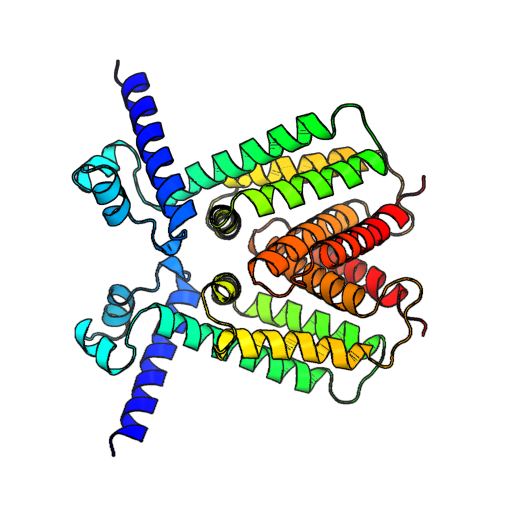CA 1
ATOM 2715 C C . ILE B 1 150 ? -4.254 -9.492 -2.039 1 94.62 150 ILE B C 1
ATOM 2717 O O . ILE B 1 150 ? -4.211 -8.391 -2.604 1 94.62 150 ILE B O 1
ATOM 2721 N N . SER B 1 151 ? -3.268 -10.062 -1.491 1 92.94 151 SER B N 1
ATOM 2722 C CA . SER B 1 151 ? -1.964 -9.406 -1.473 1 92.94 151 SER B CA 1
ATOM 2723 C C . SER B 1 151 ? -1.48 -9.102 -2.885 1 92.94 151 SER B C 1
ATOM 2725 O O . SER B 1 151 ? -0.961 -8.016 -3.145 1 92.94 151 SER B O 1
ATOM 2727 N N . SER B 1 152 ? -1.645 -10.023 -3.738 1 93.94 152 SER B N 1
ATOM 2728 C CA . SER B 1 152 ? -1.162 -9.875 -5.109 1 93.94 152 SER B CA 1
ATOM 2729 C C . SER B 1 152 ? -1.957 -8.812 -5.863 1 93.94 152 SER B C 1
ATOM 2731 O O . SER B 1 152 ? -1.378 -7.965 -6.539 1 93.94 152 SER B O 1
ATOM 2733 N N . VAL B 1 153 ? -3.25 -8.867 -5.695 1 93.81 153 VAL B N 1
ATOM 2734 C CA . VAL B 1 153 ? -4.102 -7.902 -6.383 1 93.81 153 VAL B CA 1
ATOM 2735 C C . VAL B 1 153 ? -3.852 -6.504 -5.828 1 93.81 153 VAL B C 1
ATOM 2737 O O . VAL B 1 153 ? -3.664 -5.551 -6.59 1 93.81 153 VAL B O 1
ATOM 2740 N N . LEU B 1 154 ? -3.85 -6.402 -4.555 1 90.69 154 LEU B N 1
ATOM 2741 C CA . LEU B 1 154 ? -3.564 -5.129 -3.904 1 90.69 154 LEU B CA 1
ATOM 2742 C C . LEU B 1 154 ? -2.168 -4.637 -4.262 1 90.69 154 LEU B C 1
ATOM 2744 O O . LEU B 1 154 ? -1.988 -3.467 -4.613 1 90.69 154 LEU B O 1
ATOM 2748 N N . GLY B 1 155 ? -1.212 -5.52 -4.137 1 90.56 155 GLY B N 1
ATOM 2749 C CA . GLY B 1 155 ? 0.155 -5.156 -4.477 1 90.56 155 GLY B CA 1
ATOM 2750 C C . GLY B 1 155 ? 0.305 -4.656 -5.902 1 90.56 155 GLY B C 1
ATOM 2751 O O . GLY B 1 155 ? 1.048 -3.707 -6.156 1 90.56 155 GLY B O 1
ATOM 2752 N N . PHE B 1 156 ? -0.366 -5.293 -6.82 1 91.06 156 PHE B N 1
ATOM 2753 C CA . PHE B 1 156 ? -0.321 -4.887 -8.219 1 91.06 156 PHE B CA 1
ATOM 2754 C C . PHE B 1 156 ? -0.9 -3.488 -8.398 1 91.06 156 PHE B C 1
ATOM 2756 O O . PHE B 1 156 ? -0.344 -2.668 -9.133 1 91.06 156 PHE B O 1
ATOM 2763 N N . THR B 1 157 ? -1.926 -3.258 -7.707 1 86.31 157 THR B N 1
ATOM 2764 C CA . THR B 1 157 ? -2.574 -1.952 -7.77 1 86.31 157 THR B CA 1
ATOM 2765 C C . THR B 1 157 ? -1.672 -0.871 -7.184 1 86.31 157 THR B C 1
ATOM 2767 O O . THR B 1 157 ? -1.511 0.199 -7.773 1 86.31 157 THR B O 1
ATOM 2770 N N . VAL B 1 158 ? -1.077 -1.179 -6.09 1 84.19 158 VAL B N 1
ATOM 2771 C CA . VAL B 1 158 ? -0.177 -0.25 -5.414 1 84.19 158 VAL B CA 1
ATOM 2772 C C . VAL B 1 158 ? 1.045 0.016 -6.289 1 84.19 158 VAL B C 1
ATOM 2774 O O . VAL B 1 158 ? 1.473 1.163 -6.438 1 84.19 158 VAL B O 1
ATOM 2777 N N . LEU B 1 159 ? 1.557 -0.992 -6.875 1 86.88 159 LEU B N 1
ATOM 2778 C CA . LEU B 1 159 ? 2.697 -0.846 -7.773 1 86.88 159 LEU B CA 1
ATOM 2779 C C . LEU B 1 159 ? 2.355 0.081 -8.938 1 86.88 159 LEU B C 1
ATOM 2781 O O . LEU B 1 159 ? 3.186 0.893 -9.352 1 86.88 159 LEU B O 1
ATOM 2785 N N . GLY B 1 160 ? 1.172 -0.053 -9.43 1 84.12 160 GLY B N 1
ATOM 2786 C CA . GLY B 1 160 ? 0.696 0.827 -10.492 1 84.12 160 GLY B CA 1
ATOM 2787 C C . GLY B 1 160 ? 0.586 2.275 -10.055 1 84.12 160 GLY B C 1
ATOM 2788 O O . GLY B 1 160 ? 1.021 3.18 -10.766 1 84.12 160 GLY B O 1
ATOM 2789 N N . VAL B 1 161 ? 0.096 2.506 -8.922 1 77.62 161 VAL B N 1
ATOM 2790 C CA . VAL B 1 161 ? -0.048 3.854 -8.375 1 77.62 161 VAL B CA 1
ATOM 2791 C C . VAL B 1 161 ? 1.331 4.477 -8.172 1 77.62 161 VAL B C 1
ATOM 2793 O O . VAL B 1 161 ? 1.521 5.672 -8.406 1 77.62 161 VAL B O 1
ATOM 2796 N N . MET B 1 162 ? 2.285 3.635 -7.734 1 80.81 162 MET B N 1
ATOM 2797 C CA . MET B 1 162 ? 3.643 4.113 -7.484 1 80.81 162 MET B CA 1
ATOM 2798 C C . MET B 1 162 ? 4.371 4.391 -8.789 1 80.81 162 MET B C 1
ATOM 2800 O O . MET B 1 162 ? 5.441 5 -8.797 1 80.81 162 MET B O 1
ATOM 2804 N N . GLY B 1 163 ? 3.836 3.932 -9.883 1 81.19 163 GLY B N 1
ATOM 2805 C CA . GLY B 1 163 ? 4.395 4.258 -11.188 1 81.19 163 GLY B CA 1
ATOM 2806 C C . GLY B 1 163 ? 5.418 3.244 -11.664 1 81.19 163 GLY B C 1
ATOM 2807 O O . GLY B 1 163 ? 6.262 3.559 -12.508 1 81.19 163 GLY B O 1
ATOM 2808 N N . PHE B 1 164 ? 5.352 2.047 -11.148 1 85.62 164 PHE B N 1
ATOM 2809 C CA . PHE B 1 164 ? 6.41 1.102 -11.484 1 85.62 164 PHE B CA 1
ATOM 2810 C C . PHE B 1 164 ? 5.875 -0.017 -12.375 1 85.62 164 PHE B C 1
ATOM 2812 O O . PHE B 1 164 ? 6.539 -1.04 -12.555 1 85.62 164 PHE B O 1
ATOM 2819 N N . LEU B 1 165 ? 4.672 0.13 -12.805 1 85 165 LEU B N 1
ATOM 2820 C CA . LEU B 1 165 ? 4.16 -0.718 -13.883 1 85 165 LEU B CA 1
ATOM 2821 C C . LEU B 1 165 ? 4.359 -0.055 -15.242 1 85 165 LEU B C 1
ATOM 2823 O O . LEU B 1 165 ? 4.535 1.163 -15.32 1 85 165 LEU B O 1
ATOM 2827 N N . PRO B 1 166 ? 4.426 -0.901 -16.219 1 81.56 166 PRO B N 1
ATOM 2828 C CA . PRO B 1 166 ? 4.609 -0.31 -17.547 1 81.56 166 PRO B CA 1
ATOM 2829 C C . PRO B 1 166 ? 3.516 0.694 -17.906 1 81.56 166 PRO B C 1
ATOM 2831 O O . PRO B 1 166 ? 2.373 0.548 -17.453 1 81.56 166 PRO B O 1
ATOM 2834 N N . ASP B 1 167 ? 3.879 1.71 -18.734 1 78.69 167 ASP B N 1
ATOM 2835 C CA . ASP B 1 167 ? 2.938 2.744 -19.156 1 78.69 167 ASP B CA 1
ATOM 2836 C C . ASP B 1 167 ? 1.921 2.193 -20.156 1 78.69 167 ASP B C 1
ATOM 2838 O O . ASP B 1 167 ? 0.787 2.672 -20.219 1 78.69 167 ASP B O 1
ATOM 2842 N N . ASN B 1 168 ? 2.365 1.222 -20.844 1 84.94 168 ASN B N 1
ATOM 2843 C CA . ASN B 1 168 ? 1.491 0.616 -21.844 1 84.94 168 ASN B CA 1
ATOM 2844 C C . ASN B 1 168 ? 0.391 -0.219 -21.203 1 84.94 168 ASN B C 1
ATOM 2846 O O . ASN B 1 168 ? 0.675 -1.199 -20.5 1 84.94 168 ASN B O 1
ATOM 2850 N N . LYS B 1 169 ? -0.847 0.221 -21.484 1 83.88 169 LYS B N 1
ATOM 2851 C CA . LYS B 1 169 ? -2 -0.449 -20.891 1 83.88 169 LYS B CA 1
ATOM 2852 C C . LYS B 1 169 ? -2.029 -1.929 -21.266 1 83.88 169 LYS B C 1
ATOM 2854 O O . LYS B 1 169 ? -2.363 -2.777 -20.422 1 83.88 169 LYS B O 1
ATOM 2859 N N . ALA B 1 170 ? -1.691 -2.254 -22.453 1 85.75 170 ALA B N 1
ATOM 2860 C CA . ALA B 1 170 ? -1.705 -3.641 -22.906 1 85.75 170 ALA B CA 1
ATOM 2861 C C . ALA B 1 170 ? -0.731 -4.496 -22.109 1 85.75 170 ALA B C 1
ATOM 2863 O O . ALA B 1 170 ? -1.053 -5.625 -21.719 1 85.75 170 ALA B O 1
ATOM 2864 N N . SER B 1 171 ? 0.368 -3.928 -21.875 1 86.12 171 SER B N 1
ATOM 2865 C CA . SER B 1 171 ? 1.372 -4.648 -21.094 1 86.12 171 SER B CA 1
ATOM 2866 C C . SER B 1 171 ? 0.92 -4.84 -19.641 1 86.12 171 SER B C 1
ATOM 2868 O O . SER B 1 171 ? 1.115 -5.91 -19.062 1 86.12 171 SER B O 1
ATOM 2870 N N . ARG B 1 172 ? 0.251 -3.824 -19.125 1 87 172 ARG B N 1
ATOM 2871 C CA . ARG B 1 172 ? -0.26 -3.91 -17.75 1 87 172 ARG B CA 1
ATOM 2872 C C . ARG B 1 172 ? -1.352 -4.969 -17.641 1 87 172 ARG B C 1
ATOM 2874 O O . ARG B 1 172 ? -1.37 -5.75 -16.688 1 87 172 ARG B O 1
ATOM 2881 N N . ASP B 1 173 ? -2.168 -4.941 -18.656 1 86.94 173 ASP B N 1
ATOM 2882 C CA . ASP B 1 173 ? -3.258 -5.91 -18.688 1 86.94 173 ASP B CA 1
ATOM 2883 C C . ASP B 1 173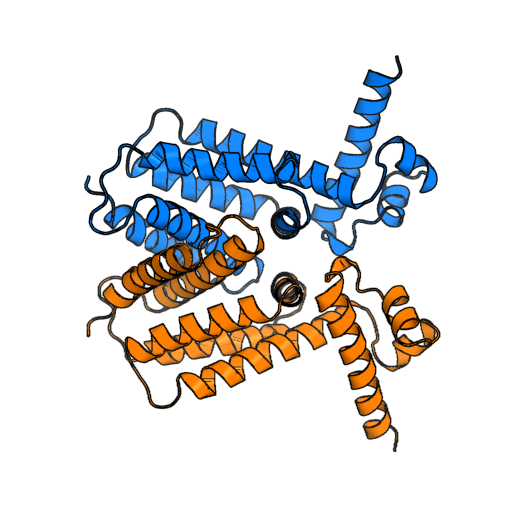 ? -2.725 -7.336 -18.797 1 86.94 173 ASP B C 1
ATOM 2885 O O . ASP B 1 173 ? -3.236 -8.25 -18.141 1 86.94 173 ASP B O 1
ATOM 2889 N N . THR B 1 174 ? -1.731 -7.441 -19.547 1 87.75 174 THR B N 1
ATOM 2890 C CA . THR B 1 174 ? -1.123 -8.758 -19.734 1 87.75 174 THR B CA 1
ATOM 2891 C C . THR B 1 174 ? -0.495 -9.242 -18.422 1 87.75 174 THR B C 1
ATOM 2893 O O . THR B 1 174 ? -0.633 -10.406 -18.062 1 87.75 174 THR B O 1
ATOM 2896 N N . SER B 1 175 ? 0.159 -8.32 -17.766 1 89.06 175 SER B N 1
ATOM 2897 C CA . SER B 1 175 ? 0.777 -8.68 -16.5 1 89.06 175 SER B CA 1
ATOM 2898 C C . SER B 1 175 ? -0.276 -9.039 -15.453 1 89.06 175 SER B C 1
ATOM 2900 O O . SER B 1 175 ? -0.109 -10.008 -14.703 1 89.06 175 SER B O 1
ATOM 2902 N N . PHE B 1 176 ? -1.314 -8.281 -15.453 1 92.12 176 PHE B N 1
ATOM 2903 C CA . PHE B 1 176 ? -2.387 -8.562 -14.508 1 92.12 176 PHE B CA 1
ATOM 2904 C C . PHE B 1 176 ? -3.039 -9.906 -14.812 1 92.12 176 PHE B C 1
ATOM 2906 O O . PHE B 1 176 ? -3.344 -10.68 -13.898 1 92.12 176 PHE B O 1
ATOM 2913 N N . GLU B 1 177 ? -3.197 -10.188 -16.062 1 92.19 177 GLU B N 1
ATOM 2914 C CA . GLU B 1 177 ? -3.764 -11.469 -16.469 1 92.19 177 GLU B CA 1
ATOM 2915 C C . GLU B 1 177 ? -2.857 -12.625 -16.078 1 92.19 177 GLU B C 1
ATOM 2917 O O . GLU B 1 177 ? -3.338 -13.68 -15.656 1 92.19 177 GLU B O 1
ATOM 2922 N N . SER B 1 178 ? -1.639 -12.414 -16.25 1 90.88 178 SER B N 1
ATOM 2923 C CA . SER B 1 178 ? -0.678 -13.43 -15.836 1 90.88 178 SER B CA 1
ATOM 2924 C C . SER B 1 178 ? -0.772 -13.703 -14.336 1 90.88 178 SER B C 1
ATOM 2926 O O . SER B 1 178 ? -0.685 -14.859 -13.906 1 90.88 178 SER B O 1
ATOM 2928 N N . LEU B 1 179 ? -0.899 -12.672 -13.594 1 91.81 179 LEU B N 1
ATOM 2929 C CA . LEU B 1 179 ? -1.065 -12.781 -12.148 1 91.81 179 LEU B CA 1
ATOM 2930 C C . LEU B 1 179 ? -2.311 -13.594 -11.805 1 91.81 179 LEU B C 1
ATOM 2932 O O . LEU B 1 179 ? -2.25 -14.523 -11 1 91.81 179 LEU B O 1
ATOM 2936 N N . LEU B 1 180 ? -3.387 -13.305 -12.492 1 93.88 180 LEU B N 1
ATOM 2937 C CA . LEU B 1 180 ? -4.641 -14.008 -12.242 1 93.88 180 LEU B CA 1
ATOM 2938 C C . LEU B 1 180 ? -4.523 -15.477 -12.625 1 93.88 180 LEU B C 1
ATOM 2940 O O . LEU B 1 180 ? -4.992 -16.359 -11.891 1 93.88 180 LEU B O 1
ATOM 2944 N N . ASP B 1 181 ? -3.928 -15.695 -13.711 1 92.12 181 ASP B N 1
ATOM 2945 C CA . ASP B 1 181 ? -3.803 -17.062 -14.211 1 92.12 181 ASP B CA 1
ATOM 2946 C C . ASP B 1 181 ? -3.049 -17.938 -13.219 1 92.12 181 ASP B C 1
ATOM 2948 O O . ASP B 1 181 ? -3.363 -19.125 -13.07 1 92.12 181 ASP B O 1
ATOM 2952 N N . MET B 1 182 ? -2.123 -17.359 -12.594 1 89.75 182 MET B N 1
ATOM 2953 C CA . MET B 1 182 ? -1.363 -18.109 -11.594 1 89.75 182 MET B CA 1
ATOM 2954 C C . MET B 1 182 ? -2.275 -18.625 -10.484 1 89.75 182 MET B C 1
ATOM 2956 O O . MET B 1 182 ? -2.145 -19.766 -10.047 1 89.75 182 MET B O 1
ATOM 2960 N N . TYR B 1 183 ? -3.156 -17.812 -10.07 1 91.94 183 TYR B N 1
ATOM 2961 C CA . TYR B 1 183 ? -4.047 -18.188 -8.977 1 91.94 183 TYR B CA 1
ATOM 2962 C C . TYR B 1 183 ? -5.203 -19.047 -9.477 1 91.94 183 TYR B C 1
ATOM 2964 O O . TYR B 1 183 ? -5.605 -20 -8.812 1 91.94 183 TYR B O 1
ATOM 2972 N N . LEU B 1 184 ? -5.695 -18.703 -10.641 1 93.44 184 LEU B N 1
ATOM 2973 C CA . LEU B 1 184 ? -6.828 -19.453 -11.18 1 93.44 184 LEU B CA 1
ATOM 2974 C C . LEU B 1 184 ? -6.418 -20.875 -11.523 1 93.44 184 LEU B C 1
ATOM 2976 O O . LEU B 1 184 ? -7.227 -21.812 -11.414 1 93.44 184 LEU B O 1
ATOM 2980 N N . ASN B 1 185 ? -5.172 -21.016 -11.859 1 90.81 185 ASN B N 1
ATOM 2981 C CA . ASN B 1 185 ? -4.664 -22.359 -12.156 1 90.81 185 ASN B CA 1
ATOM 2982 C C . ASN B 1 185 ? -4.582 -23.219 -10.906 1 90.81 185 ASN B C 1
ATOM 2984 O O . ASN B 1 185 ? -4.461 -24.438 -11 1 90.81 185 ASN B O 1
ATOM 2988 N N . GLU B 1 186 ? -4.551 -22.625 -9.75 1 89.06 186 GLU B N 1
ATOM 2989 C CA . GLU B 1 186 ? -4.566 -23.359 -8.484 1 89.06 186 GLU B CA 1
ATOM 2990 C C . GLU B 1 186 ? -5.938 -23.969 -8.219 1 89.06 186 GLU B C 1
ATOM 2992 O O . GLU B 1 186 ? -6.066 -24.891 -7.41 1 89.06 186 GLU B O 1
ATOM 2997 N N . ILE B 1 187 ? -6.984 -23.484 -8.82 1 90.31 187 ILE B N 1
ATOM 2998 C CA . ILE B 1 187 ? -8.352 -23.953 -8.625 1 90.31 187 ILE B CA 1
ATOM 2999 C C . ILE B 1 187 ? -8.617 -25.172 -9.5 1 90.31 187 ILE B C 1
ATOM 3001 O O . ILE B 1 187 ? -8.352 -25.141 -10.703 1 90.31 187 ILE B O 1
ATOM 3005 N N . LYS B 1 188 ? -9.117 -26.281 -8.781 1 85.44 188 LYS B N 1
ATOM 3006 C CA . LYS B 1 188 ? -9.391 -27.531 -9.477 1 85.44 188 LYS B CA 1
ATOM 3007 C C . LYS B 1 188 ? -10.703 -27.453 -10.258 1 85.44 188 LYS B C 1
ATOM 3009 O O . LYS B 1 188 ? -11.781 -27.375 -9.664 1 85.44 188 LYS B O 1
ATOM 3014 N N . GLU B 1 189 ? -10.805 -26.75 -11.242 1 76.19 189 GLU B N 1
ATOM 3015 C CA . GLU B 1 189 ? -11.977 -26.781 -12.102 1 76.19 189 GLU B CA 1
ATOM 3016 C C . GLU B 1 189 ? -11.609 -27.234 -13.516 1 76.19 189 GLU B C 1
ATOM 3018 O O . GLU B 1 189 ? -10.484 -27.031 -13.961 1 76.19 189 GLU B O 1
#

Organism: Lacticaseibacillus rhamnosus (strain LMS2-1) (NCBI:txid525361)

Sequence (378 aa):
MTTKHQILHREIVLDAARTIVAQDGIRDLTFQTLAKELNICSQSLYNYFPNLPAVIEALGTEFMHNLYQELIENVSGISGKEAIRAFAEVAHCYFERQQSLDEIIYFVHQFPESSPFVQGTGDVINLLKRLIAHTELKQMAKESFVQDFISSVLGFTVLGVMGFLPDNKASRDTSFESLLDMYLNEIKEMTTKHQILHREIVLDAARTIVAQDGIRDLTFQTLAKELNICSQSLYNYFPNLPAVIEALGTEFMHNLYQELIENVSGISGKEAIRAFAEVAHCYFERQQSLDEIIYFVHQFPESSPFVQGTGDVINLLKRLIAHTELKQMAKESFVQDFISSVLGFTVLGVMGFLPDNKASRDTSFESLLDMYLNEIKE

Radius of gyration: 21.91 Å; Cα contacts (8 Å, |Δi|>4): 429; chains: 2; bounding box: 67×57×43 Å

Secondary structure (DSSP, 8-state):
-HHHHHHHHHHHHHHHHHHHHHHH-GGG--HHHHHHHHTS-HHHHTTT-SSHHHHHHHHHHHHHHHHHHHHHHHHTT--HHHHHHHHHHHHHHHHHHTGGGGGGGGGGGGS-TTSHHHHHHHHHHHHHHHHHHT--BSSS-HHHHHHHHHHHHHHHHHHHHHT-S-S-HHHHHHHHHHHHHHHHTTB--/-HHHHHHHHHHHHHHHHHHHHHHH-GGG--HHHHHHHHTS-HHHHTTT-SSHHHHHHHHHHHHHHHHHHHHHHHHTT--HHHHHHHHHHHHHHHHHHTGGGGGGGGGGGGS-TTSHHHHHHHHHHHHHHHHHHT--BSSS-HHHHHHHHHHHHHHHHHHHHHT-S-S-HHHHHHHHHHHHHHHHTTB--

Solvent-accessible surface area (backbone atoms only — not comparable to full-atom values): 20182 Å² total; per-residue (Å²): 120,66,64,61,55,46,46,55,48,36,49,50,51,50,50,51,48,50,50,42,14,46,75,68,23,62,83,59,60,40,62,64,50,46,16,59,75,68,70,49,61,53,74,61,48,49,78,64,34,89,44,67,67,55,51,50,40,51,52,34,23,51,53,31,45,52,51,39,52,53,40,51,70,64,30,60,95,54,58,56,65,62,22,54,50,39,45,51,51,49,53,45,50,51,47,65,69,42,60,40,46,49,60,47,66,77,51,44,48,80,49,57,77,85,32,61,31,38,42,28,48,48,49,48,54,48,48,55,48,58,58,47,65,84,50,50,54,72,82,58,53,71,71,37,46,51,52,46,49,51,12,28,52,51,12,44,48,49,39,46,65,48,60,74,47,68,86,47,62,67,59,43,50,49,32,52,48,52,49,48,47,60,57,48,66,37,43,68,120,121,67,64,61,56,46,49,56,46,36,50,52,53,48,50,50,48,49,50,41,15,46,75,67,24,63,83,60,61,40,61,63,52,46,16,58,74,67,70,50,60,51,73,60,48,50,79,65,35,88,46,66,68,56,52,51,40,50,51,34,23,51,54,30,45,52,51,39,52,53,40,52,70,64,30,60,95,53,59,57,64,62,22,54,51,40,45,52,52,48,52,48,50,52,46,64,68,41,59,39,44,49,59,47,66,76,51,43,48,81,49,57,77,85,33,60,31,38,43,27,47,48,49,47,54,48,49,53,49,59,59,45,64,84,50,51,53,72,81,58,52,70,69,36,45,51,52,45,49,51,11,28,52,51,12,44,47,50,38,45,66,48,60,76,46,67,86,49,63,67,58,41,51,50,35,51,48,52,50,47,48,60,56,50,67,39,41,69,119

Foldseek 3Di:
DCPVVLVVVLVVLLVLQLVCCLVPNNVPRALVVSCVSVVHDSVVVCSNPVGSVRSLLVLLLVLLQVLLVQLCVQLPPHAALRSLVSLLVSNLVSLVVSRRSVVSLVCLVVDDCPRSSNVSVVSSLVVVLVRCVPWDFQDDDSVVLSVVSCCLSVVLSVCVSVPNDDPDPVRSVVVVVVSSCVSSVRTDD/DCVVVLVVVLVVLLVLQLVCCLVPNNVPRALVVSCVSVVHDSVVVCSNPVGSVRSLLVLLLVLLQVLLVQLCVQLPPHAALRSLVSLLVSNLVSLVVSRRSVVSLVCLVVDDCPRSSNVSVVSSLVVSLVRCVPWDFQDDDSVCLSVVSCCLSVVLSVCVSVPNDDPDPVRSVVVVVVSSCVSSVRTDD